Protein AF-A0A016TQ57-F1 (afdb_monomer_lite)

Secondary structure (DSSP, 8-state):
--TTS-----HHHHHHHHHHS-HHHHHHHHHH-HHHHHHHHHHTTTSPPPEE--SEEEEEESSSEEEEEEE---S---S----EEEEEEEE-HHHIIIIIITTS-EE--SEEEEEESSB-HHHHHHHHHHB---BTSEEEEEESSS-B-HHHHHHHHHHH-BSEEEEEES--GGG-STTTS-GGGTTSEEEES-TT--TTPEEPPHHHHHHHHHHHHHHHTTT--STTHHHHHHHHHTT-

Organism: NCBI:txid53326

pLDDT: mean 76.4, std 13.46, range [32.94, 93.25]

Structure (mmCIF, N/CA/C/O backbone):
data_AF-A0A016TQ57-F1
#
_entry.id   AF-A0A016TQ57-F1
#
loop_
_atom_site.group_PDB
_atom_site.id
_atom_site.type_symbol
_atom_site.label_atom_id
_atom_site.label_alt_id
_atom_site.label_comp_id
_atom_site.label_asym_id
_atom_site.label_entity_id
_atom_site.label_seq_id
_atom_site.pdbx_PDB_ins_code
_atom_site.Cartn_x
_atom_site.Cartn_y
_atom_site.Cartn_z
_atom_site.occupancy
_atom_site.B_iso_or_equiv
_atom_site.auth_seq_id
_atom_site.auth_comp_id
_atom_site.auth_asym_id
_atom_site.auth_atom_id
_atom_site.pdbx_PDB_model_num
ATOM 1 N N . MET A 1 1 ? -32.560 -10.942 33.289 1.00 32.94 1 MET A N 1
ATOM 2 C CA . MET A 1 1 ? -31.971 -9.724 33.887 1.00 32.94 1 MET A CA 1
ATOM 3 C C . MET A 1 1 ? -30.906 -9.192 32.937 1.00 32.94 1 MET A C 1
ATOM 5 O O . MET A 1 1 ? -29.846 -9.792 32.828 1.00 32.94 1 MET A O 1
ATOM 9 N N . ASN A 1 2 ? -31.237 -8.133 32.193 1.00 33.16 2 ASN A N 1
ATOM 10 C CA . ASN A 1 2 ? -30.389 -7.493 31.183 1.00 33.16 2 ASN A CA 1
ATOM 11 C C . ASN A 1 2 ? -29.710 -6.261 31.800 1.00 33.16 2 ASN A C 1
ATOM 13 O O . ASN A 1 2 ? -30.306 -5.193 31.854 1.00 33.16 2 ASN A O 1
ATOM 17 N N . TYR A 1 3 ? -28.470 -6.388 32.268 1.00 36.78 3 TYR A N 1
ATOM 18 C CA . TYR A 1 3 ? -27.731 -5.285 32.902 1.00 36.78 3 TYR A CA 1
ATOM 19 C C . TYR A 1 3 ? -26.946 -4.403 31.911 1.00 36.78 3 TYR A C 1
ATOM 21 O O . TYR A 1 3 ? -25.843 -3.974 32.222 1.00 36.78 3 TYR A O 1
ATOM 29 N N . LEU A 1 4 ? -27.474 -4.116 30.712 1.00 42.12 4 LEU A N 1
ATOM 30 C CA . LEU A 1 4 ? -26.802 -3.219 29.748 1.00 42.12 4 LEU A CA 1
ATOM 31 C C . LEU A 1 4 ? -27.749 -2.299 28.944 1.00 42.12 4 LEU A C 1
ATOM 33 O O . LEU A 1 4 ? -27.375 -1.820 27.876 1.00 42.12 4 LEU A O 1
ATOM 37 N N . GLU A 1 5 ? -28.952 -1.992 29.442 1.00 41.00 5 GLU A N 1
ATOM 38 C CA . GLU A 1 5 ? -29.806 -0.941 28.843 1.00 41.00 5 GLU A CA 1
ATOM 39 C C . GLU A 1 5 ? -29.480 0.486 29.335 1.00 41.00 5 GLU A C 1
ATOM 41 O O . GLU A 1 5 ? -30.011 1.460 28.811 1.00 41.00 5 GLU A O 1
ATOM 46 N N . GLY A 1 6 ? -28.553 0.653 30.283 1.00 44.69 6 GLY A N 1
ATOM 47 C CA . GLY A 1 6 ? -28.358 1.918 30.999 1.00 44.69 6 GLY A CA 1
ATOM 48 C C . GLY A 1 6 ? -26.975 2.553 30.867 1.00 44.69 6 GLY A C 1
ATOM 49 O O . GLY A 1 6 ? -26.298 2.715 31.872 1.00 44.69 6 GLY A O 1
ATOM 50 N N . PHE A 1 7 ? -26.559 2.975 29.671 1.00 53.25 7 PHE A N 1
ATOM 51 C CA . PHE A 1 7 ? -25.510 4.008 29.564 1.00 53.25 7 PHE A CA 1
ATOM 52 C C . PHE A 1 7 ? -26.146 5.302 29.034 1.00 53.25 7 PHE A C 1
ATOM 54 O O . PHE A 1 7 ? -26.231 5.482 27.815 1.00 53.25 7 PHE A O 1
ATOM 61 N N . PRO A 1 8 ? -26.648 6.209 29.888 1.00 64.44 8 PRO A N 1
ATOM 62 C CA . PRO A 1 8 ? -27.334 7.418 29.451 1.00 64.44 8 PRO A CA 1
ATOM 63 C C . PRO A 1 8 ? -26.303 8.506 29.137 1.00 64.44 8 PRO A C 1
ATOM 65 O O . PRO A 1 8 ? -26.382 9.611 29.653 1.00 64.44 8 PRO A O 1
ATOM 68 N N . PHE A 1 9 ? -25.284 8.188 28.338 1.00 66.38 9 PHE A N 1
ATOM 69 C CA . PHE A 1 9 ? -24.401 9.217 27.806 1.00 66.38 9 PHE A CA 1
ATOM 70 C C . PHE A 1 9 ? -25.067 9.821 26.566 1.00 66.38 9 PHE A C 1
ATOM 72 O O . PHE A 1 9 ? -25.340 9.067 25.621 1.00 66.38 9 PHE A O 1
ATOM 79 N N . PRO A 1 10 ? -25.345 11.139 26.554 1.00 84.25 10 PRO A N 1
ATOM 80 C CA . PRO A 1 10 ? -25.753 11.851 25.353 1.00 84.25 10 PRO A CA 1
ATOM 81 C C . PRO A 1 10 ? -24.773 11.577 24.216 1.00 84.25 10 PRO A C 1
ATOM 83 O O . PRO A 1 10 ? -23.556 11.525 24.427 1.00 84.25 10 PRO A O 1
ATOM 86 N N . ASN A 1 11 ? -25.303 11.399 23.010 1.00 82.81 11 ASN A N 1
ATOM 87 C CA . ASN A 1 11 ? -24.504 11.112 21.822 1.00 82.81 11 ASN A CA 1
ATOM 88 C C . ASN A 1 11 ? -23.478 12.223 21.554 1.00 82.81 11 ASN A C 1
ATOM 90 O O . ASN A 1 11 ? -22.381 11.951 21.082 1.00 82.81 11 ASN A O 1
ATOM 94 N N . GLU A 1 12 ? -23.810 13.461 21.905 1.00 83.00 12 GLU A N 1
ATOM 95 C CA . GLU A 1 12 ? -22.955 14.637 21.785 1.00 83.00 12 GLU A CA 1
ATOM 96 C C . GLU A 1 12 ? -21.739 14.532 22.711 1.00 83.00 12 GLU A C 1
ATOM 98 O O . GLU A 1 12 ? -20.604 14.707 22.271 1.00 83.00 12 GLU A O 1
ATOM 103 N N . LEU A 1 13 ? -21.957 14.175 23.981 1.00 82.81 13 LEU A N 1
ATOM 104 C CA . LEU A 1 13 ? -20.875 13.981 24.949 1.00 82.81 13 LEU A CA 1
ATOM 105 C C . LEU A 1 13 ? -20.018 12.767 24.593 1.00 82.81 13 LEU A C 1
ATOM 107 O O . LEU A 1 13 ? -18.795 12.830 24.688 1.00 82.81 13 LEU A O 1
ATOM 111 N N . LEU A 1 14 ? -20.645 11.682 24.131 1.00 85.31 14 LEU A N 1
ATOM 112 C CA . LEU A 1 14 ? -19.919 10.515 23.645 1.00 85.31 14 LEU A CA 1
ATOM 113 C C . LEU A 1 14 ? -19.036 10.885 22.447 1.00 85.31 14 LEU A C 1
ATOM 115 O O . LEU A 1 14 ? -17.870 10.508 22.429 1.00 85.31 14 LEU A O 1
ATOM 119 N N . LEU A 1 15 ? -19.545 11.669 21.489 1.00 84.56 15 LEU A N 1
ATOM 120 C CA . LEU A 1 15 ? -18.761 12.148 20.350 1.00 84.56 15 LEU A CA 1
ATOM 121 C C . LEU A 1 15 ? -17.558 12.978 20.805 1.00 84.56 15 LEU A C 1
ATOM 123 O O . LEU A 1 15 ? -16.453 12.743 20.327 1.00 84.56 15 LEU A O 1
ATOM 127 N N . ILE A 1 16 ? -17.754 13.903 21.751 1.00 83.69 16 ILE A N 1
ATOM 128 C CA . ILE A 1 16 ? -16.673 14.722 22.316 1.00 83.69 16 ILE A CA 1
ATOM 129 C C . ILE A 1 16 ? -15.604 13.834 22.958 1.00 83.69 16 ILE A C 1
ATOM 131 O O . ILE A 1 16 ? -14.422 14.021 22.680 1.00 83.69 16 ILE A O 1
ATOM 135 N N . ILE A 1 17 ? -15.997 12.843 23.765 1.00 84.44 17 ILE A N 1
ATOM 136 C CA . ILE A 1 17 ? -15.055 11.891 24.369 1.00 84.44 17 ILE A CA 1
ATOM 137 C C . ILE A 1 17 ? -14.285 11.154 23.272 1.00 84.44 17 ILE A C 1
ATOM 139 O O . ILE A 1 17 ? -13.059 11.146 23.286 1.00 84.44 17 ILE A O 1
ATOM 143 N N . MET A 1 18 ? -14.983 10.596 22.279 1.00 83.00 18 MET A N 1
ATOM 144 C CA . MET A 1 18 ? -14.346 9.845 21.195 1.00 83.00 18 MET A CA 1
ATOM 145 C C . MET A 1 18 ? -13.398 10.702 20.345 1.00 83.00 18 MET A C 1
ATOM 147 O O . MET A 1 18 ? -12.374 10.197 19.898 1.00 83.00 18 MET A O 1
ATOM 151 N N . CYS A 1 19 ? -13.694 11.989 20.146 1.00 80.56 19 CYS A N 1
ATOM 152 C CA . CYS A 1 19 ? -12.812 12.920 19.437 1.00 80.56 19 CYS A CA 1
ATOM 153 C C . CYS A 1 19 ? -11.506 13.226 20.189 1.00 80.56 19 CYS A C 1
ATOM 155 O O . CYS A 1 19 ? -10.546 13.671 19.560 1.00 80.56 19 CYS A O 1
ATOM 157 N N . ASN A 1 20 ? -11.471 13.002 21.505 1.00 82.50 20 ASN A N 1
ATOM 158 C CA . ASN A 1 20 ? -10.297 13.220 22.353 1.00 82.50 20 ASN A CA 1
ATOM 159 C C . ASN A 1 20 ? -9.505 11.935 22.643 1.00 82.50 20 ASN A C 1
ATOM 161 O O . ASN A 1 20 ? -8.452 12.003 23.270 1.00 82.50 20 ASN A O 1
ATOM 165 N N . LEU A 1 21 ? -9.995 10.775 22.203 1.00 77.25 21 LEU A N 1
ATOM 166 C CA . LEU A 1 21 ? -9.314 9.499 22.381 1.00 77.25 21 LEU A CA 1
ATOM 167 C C . LEU A 1 21 ? -8.387 9.189 21.210 1.00 77.25 21 LEU A C 1
ATOM 169 O O . LEU A 1 21 ? -8.666 9.522 20.054 1.00 77.25 21 LEU A O 1
ATOM 173 N N . GLU A 1 22 ? -7.298 8.485 21.509 1.00 69.38 22 GLU A N 1
ATOM 174 C CA . GLU A 1 22 ? -6.471 7.895 20.473 1.00 69.38 22 GLU A CA 1
ATOM 175 C C . GLU A 1 22 ? -7.171 6.689 19.864 1.00 69.38 22 GLU A C 1
ATOM 177 O O . GLU A 1 22 ? -7.991 5.996 20.463 1.00 69.38 22 GLU A O 1
ATOM 182 N N . GLY A 1 23 ? -6.829 6.406 18.623 1.00 68.12 23 GLY A N 1
ATOM 183 C CA . GLY A 1 23 ? -7.508 5.378 17.873 1.00 68.12 23 GLY A CA 1
ATOM 184 C C . GLY A 1 23 ? -7.553 3.957 18.403 1.00 68.12 23 GLY A C 1
ATOM 185 O O . GLY A 1 23 ? -8.596 3.312 18.257 1.00 68.12 23 GLY A O 1
ATOM 186 N N . PRO A 1 24 ? -6.466 3.446 19.000 1.00 69.31 24 PRO A N 1
ATOM 187 C CA . PRO A 1 24 ? -6.510 2.183 19.721 1.00 69.31 24 PRO A CA 1
ATOM 188 C C . PRO A 1 24 ? -7.606 2.161 20.795 1.00 69.31 24 PRO A C 1
ATOM 190 O O . PRO A 1 24 ? -8.306 1.154 20.916 1.00 69.31 24 PRO A O 1
ATOM 193 N N . ASP A 1 25 ? -7.829 3.278 21.488 1.00 76.44 25 ASP A N 1
ATOM 194 C CA . ASP A 1 25 ? -8.840 3.401 22.540 1.00 76.44 25 ASP A CA 1
ATOM 195 C C . ASP A 1 25 ? -10.251 3.501 21.963 1.00 76.44 25 ASP A C 1
ATOM 197 O O . ASP A 1 25 ? -11.162 2.818 22.440 1.00 76.44 25 ASP A O 1
ATOM 201 N N . VAL A 1 26 ? -10.442 4.265 20.878 1.00 75.94 26 VAL A N 1
ATOM 202 C CA . VAL A 1 26 ? -11.739 4.317 20.181 1.00 75.94 26 VAL A CA 1
ATOM 203 C C . VAL A 1 26 ? -12.129 2.924 19.658 1.00 75.94 26 VAL A C 1
ATOM 205 O O . VAL A 1 26 ? -13.288 2.516 19.773 1.00 75.94 26 VAL A O 1
ATOM 208 N N . ARG A 1 27 ? -11.160 2.135 19.166 1.00 72.38 27 ARG A N 1
ATOM 209 C CA . ARG A 1 27 ? -11.372 0.730 18.777 1.00 72.38 27 ARG A CA 1
ATOM 210 C C . ARG A 1 27 ? -11.699 -0.158 19.969 1.00 72.38 27 ARG A C 1
ATOM 212 O O . ARG A 1 27 ? -12.635 -0.951 19.882 1.00 72.38 27 ARG A O 1
ATOM 219 N N . SER A 1 28 ? -10.934 -0.044 21.053 1.00 76.19 28 SER A N 1
ATOM 220 C CA . SER A 1 28 ? -11.173 -0.798 22.285 1.00 76.19 28 SER A CA 1
ATOM 221 C C . SER A 1 28 ? -12.611 -0.582 22.766 1.00 76.19 28 SER A C 1
ATOM 223 O O . SER A 1 28 ? -13.354 -1.547 22.945 1.00 76.19 28 SER A O 1
ATOM 225 N N . LEU A 1 29 ? -13.063 0.676 22.805 1.00 79.69 29 LEU A N 1
ATOM 226 C CA . LEU A 1 29 ? -14.447 1.047 23.106 1.00 79.69 29 LEU A CA 1
ATOM 227 C C . LEU A 1 29 ? -15.450 0.461 22.113 1.00 79.69 29 LEU A C 1
ATOM 229 O O . LEU A 1 29 ? -16.466 -0.091 22.531 1.00 79.69 29 LEU A O 1
ATOM 233 N N . GLY A 1 30 ? -15.177 0.528 20.810 1.00 78.12 30 GLY A N 1
ATOM 234 C CA . GLY A 1 30 ? -16.030 -0.083 19.788 1.00 78.12 30 GLY A CA 1
ATOM 235 C C . GLY A 1 30 ? -16.203 -1.593 19.965 1.00 78.12 30 GLY A C 1
ATOM 236 O O . GLY A 1 30 ? -17.276 -2.125 19.684 1.00 78.12 30 GLY A O 1
ATOM 237 N N . ASN A 1 31 ? -15.187 -2.274 20.491 1.00 76.94 31 ASN A N 1
ATOM 238 C CA . ASN A 1 31 ? -15.232 -3.708 20.757 1.00 76.94 31 ASN A CA 1
ATOM 239 C C . ASN A 1 31 ? -15.983 -4.069 22.047 1.00 76.94 31 ASN A C 1
ATOM 241 O O . ASN A 1 31 ? -16.381 -5.221 22.197 1.00 76.94 31 ASN A O 1
ATOM 245 N N . THR A 1 32 ? -16.225 -3.115 22.955 1.00 82.19 32 THR A N 1
ATOM 246 C CA . THR A 1 32 ? -16.931 -3.399 24.219 1.00 82.19 32 THR A CA 1
ATOM 247 C C . THR A 1 32 ? -18.409 -3.738 24.019 1.00 82.19 32 THR A C 1
ATOM 249 O O . THR A 1 32 ? -18.924 -4.634 24.685 1.00 82.19 32 THR A O 1
ATOM 252 N N . CYS A 1 33 ? -19.123 -3.054 23.113 1.00 82.75 33 CYS A N 1
ATOM 253 C CA . CYS A 1 33 ? -20.525 -3.371 22.834 1.00 82.75 33 CYS A CA 1
ATOM 254 C C . CYS A 1 33 ? -21.019 -2.908 21.452 1.00 82.75 33 CYS A C 1
ATOM 256 O O . CYS A 1 33 ? -20.528 -1.947 20.854 1.00 82.75 33 CYS A O 1
ATOM 258 N N . ARG A 1 34 ? -22.096 -3.552 20.968 1.00 82.56 34 ARG A N 1
ATOM 259 C CA . ARG A 1 34 ? -22.723 -3.258 19.662 1.00 82.56 34 ARG A CA 1
ATOM 260 C C . ARG A 1 34 ? -23.202 -1.809 19.516 1.00 82.56 34 ARG A C 1
ATOM 262 O O . ARG A 1 34 ? -23.243 -1.314 18.392 1.00 82.56 34 ARG A O 1
ATOM 269 N N . ARG A 1 35 ? -23.606 -1.147 20.609 1.00 84.94 35 ARG A N 1
ATOM 270 C CA . ARG A 1 35 ? -24.062 0.254 20.579 1.00 84.94 35 ARG A CA 1
ATOM 271 C C . ARG A 1 35 ? -22.907 1.195 20.259 1.00 84.94 35 ARG A C 1
ATOM 273 O O . ARG A 1 35 ? -23.036 1.988 19.334 1.00 84.94 35 ARG A O 1
ATOM 280 N N . LEU A 1 36 ? -21.793 1.080 20.983 1.00 83.19 36 LEU A N 1
ATOM 281 C CA . LEU A 1 36 ? -20.605 1.904 20.753 1.00 83.19 36 LEU A CA 1
ATOM 282 C C . LEU A 1 36 ? -20.028 1.646 19.362 1.00 83.19 36 LEU A C 1
ATOM 284 O O . LEU A 1 36 ? -19.749 2.594 18.635 1.00 83.19 36 LEU A O 1
ATOM 288 N N . ARG A 1 37 ? -19.990 0.379 18.930 1.00 82.94 37 ARG A N 1
ATOM 289 C CA . ARG A 1 37 ? -19.622 0.018 17.555 1.00 82.94 37 ARG A CA 1
ATOM 290 C C . ARG A 1 37 ? -20.481 0.734 16.507 1.00 82.94 37 ARG A C 1
ATOM 292 O O . ARG A 1 37 ? -19.946 1.349 15.591 1.00 82.94 37 ARG A O 1
ATOM 299 N N . ARG A 1 38 ? -21.812 0.694 16.646 1.00 83.25 38 ARG A N 1
ATOM 300 C CA . ARG A 1 38 ? -22.737 1.393 15.733 1.00 83.25 38 ARG A CA 1
ATOM 301 C C . ARG A 1 38 ? -22.571 2.910 15.780 1.00 83.25 38 ARG A C 1
ATOM 303 O O . ARG A 1 38 ? -22.607 3.551 14.733 1.00 83.25 38 ARG A O 1
ATOM 310 N N . PHE A 1 39 ? -22.376 3.474 16.969 1.00 85.38 39 PHE A N 1
ATOM 311 C CA . PHE A 1 39 ? -22.172 4.907 17.157 1.00 85.38 39 PHE A CA 1
ATOM 312 C C . PHE A 1 39 ? -20.916 5.405 16.432 1.00 85.38 39 PHE A C 1
ATOM 314 O O . PHE A 1 39 ? -20.989 6.382 15.687 1.00 85.38 39 PHE A O 1
ATOM 321 N N . ILE A 1 40 ? -19.801 4.690 16.597 1.00 80.75 40 ILE A N 1
ATOM 322 C CA . ILE A 1 40 ? -18.534 4.941 15.903 1.00 80.75 40 ILE A CA 1
ATOM 323 C C . ILE A 1 40 ? -18.732 4.910 14.393 1.00 80.75 40 ILE A C 1
ATOM 325 O O . ILE A 1 40 ? -18.379 5.867 13.711 1.00 80.75 40 ILE A O 1
ATOM 329 N N . LEU A 1 41 ? -19.317 3.826 13.872 1.00 79.25 41 LEU A N 1
ATOM 330 C CA . LEU A 1 41 ? -19.514 3.652 12.431 1.00 79.25 41 LEU A CA 1
ATOM 331 C C . LEU A 1 41 ? -20.364 4.782 11.842 1.00 79.25 41 LEU A C 1
ATOM 333 O O . LEU A 1 41 ? -20.032 5.318 10.789 1.00 79.25 41 LEU A O 1
ATOM 337 N N . SER A 1 42 ? -21.410 5.193 12.560 1.00 83.81 42 SER A N 1
ATOM 338 C CA . SER A 1 42 ? -22.326 6.256 12.127 1.00 83.81 42 SER A CA 1
ATOM 339 C C . SER A 1 42 ? -21.703 7.656 12.189 1.00 83.81 42 SER A C 1
ATOM 341 O O . SER A 1 42 ? -22.156 8.557 11.491 1.00 83.81 42 SER A O 1
ATOM 343 N N . ASN A 1 43 ? -20.669 7.857 13.013 1.00 81.94 43 ASN A N 1
ATOM 344 C CA . ASN A 1 43 ? -20.000 9.149 13.197 1.00 81.94 43 ASN A CA 1
ATOM 345 C C . ASN A 1 43 ? -18.544 9.149 12.717 1.00 81.94 43 ASN A C 1
ATOM 347 O O . ASN A 1 43 ? -17.804 10.084 13.013 1.00 81.94 43 ASN A O 1
ATOM 351 N N . LYS A 1 44 ? -18.125 8.137 11.950 1.00 77.06 44 LYS A N 1
ATOM 352 C CA . LYS A 1 44 ? -16.729 7.930 11.542 1.00 77.06 44 LYS A CA 1
ATOM 353 C C . LYS A 1 44 ? -16.087 9.159 10.895 1.00 77.06 44 LYS A C 1
ATOM 355 O O . LYS A 1 44 ? -14.912 9.410 11.120 1.00 77.06 44 LYS A O 1
ATOM 360 N N . SER A 1 45 ? -16.840 9.928 10.106 1.00 77.00 45 SER A N 1
ATOM 361 C CA . SER A 1 45 ? -16.351 11.152 9.451 1.00 77.00 45 SER A CA 1
ATOM 362 C C . SER A 1 45 ? -16.030 12.293 10.419 1.00 77.00 45 SER A C 1
ATOM 364 O O . SER A 1 45 ? -15.269 13.187 10.069 1.00 77.00 45 SER A O 1
ATOM 366 N N . LYS A 1 46 ? -16.611 12.271 11.622 1.00 78.94 46 LYS A N 1
ATOM 367 C CA . LYS A 1 46 ? -16.412 13.274 12.677 1.00 78.94 46 LYS A CA 1
ATOM 368 C C . LYS A 1 46 ? -15.316 12.870 13.663 1.00 78.94 46 LYS A C 1
ATOM 370 O O . LYS A 1 46 ? -14.826 13.714 14.404 1.00 78.94 46 LYS A O 1
ATOM 375 N N . LEU A 1 47 ? -14.957 11.588 13.690 1.00 76.31 47 LEU A N 1
ATOM 376 C CA . LEU A 1 47 ? -13.902 11.055 14.541 1.00 76.31 47 LEU A CA 1
ATOM 377 C C . LEU A 1 47 ? -12.551 11.208 13.845 1.00 76.31 47 LEU A C 1
ATOM 379 O O . LEU A 1 47 ? -12.434 10.984 12.638 1.00 76.31 47 LEU A O 1
ATOM 383 N N . ARG A 1 48 ? -11.505 11.538 14.611 1.00 71.31 48 ARG A N 1
ATOM 384 C CA . ARG A 1 48 ? -10.137 11.455 14.093 1.00 71.31 48 ARG A CA 1
ATOM 385 C C . ARG A 1 48 ? -9.871 10.011 13.689 1.00 71.31 48 ARG A C 1
ATOM 387 O O . ARG A 1 48 ? -9.966 9.106 14.518 1.00 71.31 48 ARG A O 1
ATOM 394 N N . ARG A 1 49 ? -9.552 9.793 12.411 1.00 71.19 49 ARG A N 1
ATOM 395 C CA . ARG A 1 49 ? -9.114 8.476 11.958 1.00 71.19 49 ARG A CA 1
ATOM 396 C C . ARG A 1 49 ? -7.786 8.159 12.637 1.00 71.19 49 ARG A C 1
ATOM 398 O O . ARG A 1 49 ? -6.838 8.929 12.510 1.00 71.19 49 ARG A O 1
ATOM 405 N N . PRO A 1 50 ? -7.698 7.034 13.341 1.00 68.75 50 PRO A N 1
ATOM 406 C CA . PRO A 1 50 ? -6.447 6.576 13.907 1.00 68.75 50 PRO A CA 1
ATOM 407 C C . PRO A 1 50 ? -5.421 6.337 12.825 1.00 68.75 50 PRO A C 1
ATOM 409 O O . PRO A 1 50 ? -5.756 5.713 11.820 1.00 68.75 50 PRO A O 1
ATOM 412 N N . GLN A 1 51 ? -4.184 6.758 13.052 1.00 76.94 51 GLN A N 1
ATOM 413 C CA . GLN A 1 51 ? -3.090 6.465 12.139 1.00 76.94 51 GLN A CA 1
ATOM 414 C C . GLN A 1 51 ? -2.119 5.471 12.769 1.00 76.94 51 GLN A C 1
ATOM 416 O O . GLN A 1 51 ? -1.633 5.665 13.882 1.00 76.94 51 GLN A O 1
ATOM 421 N N . LEU A 1 52 ? -1.823 4.395 12.043 1.00 79.25 52 LEU A N 1
ATOM 422 C CA . LEU A 1 52 ? -0.743 3.472 12.376 1.00 79.25 52 LEU A CA 1
ATOM 423 C C . LEU A 1 52 ? 0.530 3.948 11.677 1.00 79.25 52 LEU A C 1
ATOM 425 O O . LEU A 1 52 ? 0.802 3.587 10.530 1.00 79.25 52 LEU A O 1
ATOM 429 N N . LEU A 1 53 ? 1.300 4.770 12.390 1.00 84.00 53 LEU A N 1
ATOM 430 C CA . LEU A 1 53 ? 2.585 5.316 11.946 1.00 84.00 53 LEU A CA 1
ATOM 431 C C . LEU A 1 53 ? 3.694 4.268 12.111 1.00 84.00 53 LEU A C 1
ATOM 433 O O . LEU A 1 53 ? 4.507 4.313 13.035 1.00 84.00 53 LEU A O 1
ATOM 437 N N . TRP A 1 54 ? 3.682 3.243 11.263 1.00 86.44 54 TRP A N 1
ATOM 438 C CA . TRP A 1 54 ? 4.688 2.181 11.298 1.00 86.44 54 TRP A CA 1
ATOM 439 C C . TRP A 1 54 ? 5.845 2.500 10.362 1.00 86.44 54 TRP A C 1
ATOM 441 O O . TRP A 1 54 ? 5.639 2.860 9.217 1.00 86.44 54 TRP A O 1
ATOM 451 N N . LYS A 1 55 ? 7.086 2.269 10.789 1.00 88.06 55 LYS A N 1
ATOM 452 C CA . LYS A 1 55 ? 8.219 2.346 9.856 1.00 88.06 55 LYS A CA 1
ATOM 453 C C . LYS A 1 55 ? 8.020 1.408 8.659 1.00 88.06 55 LYS A C 1
ATOM 455 O O . LYS A 1 55 ? 8.192 1.797 7.513 1.00 88.06 55 LYS A O 1
ATOM 460 N N . GLU A 1 56 ? 7.598 0.177 8.928 1.00 90.56 56 GLU A N 1
ATOM 461 C CA . GLU A 1 56 ? 7.384 -0.824 7.893 1.00 90.56 56 GLU A CA 1
ATOM 462 C C . GLU A 1 56 ? 6.155 -1.680 8.204 1.00 90.56 56 GLU A C 1
ATOM 464 O O . GLU A 1 56 ? 6.036 -2.264 9.287 1.00 90.56 56 GLU A O 1
ATOM 469 N N . ALA A 1 57 ? 5.246 -1.751 7.234 1.00 90.75 57 ALA A N 1
ATOM 470 C CA . ALA A 1 57 ? 4.015 -2.522 7.312 1.00 90.75 57 ALA A CA 1
ATOM 471 C C . ALA A 1 57 ? 3.953 -3.547 6.182 1.00 90.75 57 ALA A C 1
ATOM 473 O O . ALA A 1 57 ? 4.287 -3.239 5.040 1.00 90.75 57 ALA A O 1
ATOM 474 N N . HIS A 1 58 ? 3.546 -4.773 6.498 1.00 91.88 58 HIS A N 1
ATOM 475 C CA . HIS A 1 58 ? 3.379 -5.851 5.525 1.00 91.88 58 HIS A CA 1
ATOM 476 C C . HIS A 1 58 ? 1.917 -6.263 5.484 1.00 91.88 58 HIS A C 1
ATOM 478 O O . HIS A 1 58 ? 1.349 -6.597 6.525 1.00 91.88 58 HIS A O 1
ATOM 484 N N . ILE A 1 59 ? 1.339 -6.289 4.288 1.00 91.50 59 ILE A N 1
ATOM 485 C CA . ILE A 1 59 ? 0.003 -6.814 4.028 1.00 91.50 59 ILE A CA 1
ATOM 486 C C . ILE A 1 59 ? 0.138 -8.010 3.092 1.00 91.50 59 ILE A C 1
ATOM 488 O O . ILE A 1 59 ? 0.586 -7.871 1.955 1.00 91.50 59 ILE A O 1
ATOM 492 N N . LEU A 1 60 ? -0.228 -9.191 3.580 1.00 91.88 60 LEU A N 1
ATOM 493 C CA . LEU A 1 60 ? -0.224 -10.429 2.807 1.00 91.88 60 LEU A CA 1
ATOM 494 C C . LEU A 1 60 ? -1.670 -10.806 2.484 1.00 91.88 60 LEU A C 1
ATOM 496 O O . LEU A 1 60 ? -2.461 -11.068 3.391 1.00 91.88 60 LEU A O 1
ATOM 500 N N . PHE A 1 61 ? -2.003 -10.854 1.200 1.00 89.56 61 PHE A N 1
ATOM 501 C CA . PHE A 1 61 ? -3.313 -11.239 0.691 1.00 89.56 61 PHE A CA 1
ATOM 502 C C . PHE A 1 61 ? -3.281 -12.686 0.196 1.00 89.56 61 PHE A C 1
ATOM 504 O O . PHE A 1 61 ? -2.674 -13.001 -0.829 1.00 89.56 61 PHE A O 1
ATOM 511 N N . GLY A 1 62 ? -3.948 -13.574 0.933 1.00 86.75 62 GLY A N 1
ATOM 512 C CA . GLY A 1 62 ? -4.110 -14.984 0.583 1.00 86.75 62 GLY A CA 1
ATOM 513 C C . GLY A 1 62 ? -5.502 -15.488 0.955 1.00 86.75 62 GLY A C 1
ATOM 514 O O . GLY A 1 62 ? -6.492 -14.799 0.753 1.00 86.75 62 GLY A O 1
ATOM 515 N N . ARG A 1 63 ? -5.597 -16.690 1.544 1.00 85.44 63 ARG A N 1
ATOM 516 C CA . ARG A 1 63 ? -6.869 -17.185 2.124 1.00 85.44 63 ARG A CA 1
ATOM 517 C C . ARG A 1 63 ? -7.359 -16.332 3.302 1.00 85.44 63 ARG A C 1
ATOM 519 O O . ARG A 1 63 ? -8.537 -16.350 3.633 1.00 85.44 63 ARG A O 1
ATOM 526 N N . LYS A 1 64 ? -6.424 -15.651 3.956 1.00 88.75 64 LYS A N 1
ATOM 527 C CA . LYS A 1 64 ? -6.639 -14.638 4.983 1.00 88.75 64 LYS A CA 1
ATOM 528 C C . LYS A 1 64 ? -5.810 -13.416 4.611 1.00 88.75 64 LYS A C 1
ATOM 530 O O . LYS A 1 64 ? -4.799 -13.551 3.915 1.00 88.75 64 LYS A O 1
ATOM 535 N N . ILE A 1 65 ? -6.212 -12.262 5.124 1.00 88.62 65 ILE A N 1
ATOM 536 C CA . ILE A 1 65 ? -5.428 -11.034 5.058 1.00 88.62 65 ILE A CA 1
ATOM 537 C C . ILE A 1 65 ? -4.599 -10.950 6.334 1.00 88.62 65 ILE A C 1
ATOM 539 O O . ILE A 1 65 ? -5.148 -10.957 7.437 1.00 88.62 65 ILE A O 1
ATOM 543 N N . VAL A 1 66 ? -3.279 -10.892 6.187 1.00 90.00 66 VAL A N 1
ATOM 544 C CA . VAL A 1 66 ? -2.349 -10.752 7.311 1.00 90.00 66 VAL A CA 1
ATOM 545 C C . VAL A 1 66 ? -1.740 -9.361 7.266 1.00 90.00 66 VAL A C 1
ATOM 547 O O . VAL A 1 66 ? -1.048 -9.028 6.309 1.00 90.00 66 VAL A O 1
ATOM 550 N N . LEU A 1 67 ? -1.971 -8.565 8.308 1.00 89.38 67 LEU A N 1
ATOM 551 C CA . LEU A 1 67 ? -1.321 -7.273 8.507 1.00 89.38 67 LEU A CA 1
ATOM 552 C C . LEU A 1 67 ? -0.281 -7.423 9.609 1.00 89.38 67 LEU A C 1
ATOM 554 O O . LEU A 1 67 ? -0.603 -7.843 10.718 1.00 89.38 67 LEU A O 1
ATOM 558 N N . SER A 1 68 ? 0.966 -7.072 9.322 1.00 89.31 68 SER A N 1
ATOM 559 C CA . SER A 1 68 ? 2.035 -7.176 10.305 1.00 89.31 68 SER A CA 1
ATOM 560 C C . SER A 1 68 ? 2.964 -5.971 10.304 1.00 89.31 68 SER A C 1
ATOM 562 O O . SER A 1 68 ? 3.201 -5.335 9.276 1.00 89.31 68 SER A O 1
ATOM 564 N N . ARG A 1 69 ? 3.481 -5.650 11.491 1.00 88.56 69 ARG A N 1
ATOM 565 C CA . ARG A 1 69 ? 4.515 -4.638 11.696 1.00 88.56 69 ARG A CA 1
ATOM 566 C C . ARG A 1 69 ? 5.873 -5.322 11.696 1.00 88.56 69 ARG A C 1
ATOM 568 O O . ARG A 1 69 ? 6.159 -6.131 12.586 1.00 88.56 69 ARG A O 1
ATOM 575 N N . ALA A 1 70 ? 6.723 -4.953 10.745 1.00 81.44 70 ALA A N 1
ATOM 576 C CA . ALA A 1 70 ? 8.110 -5.384 10.754 1.00 81.44 70 ALA A CA 1
ATOM 577 C C . ALA A 1 70 ? 8.918 -4.506 11.719 1.00 81.44 70 ALA A C 1
ATOM 579 O O . ALA A 1 70 ? 8.850 -3.276 11.678 1.00 81.44 70 ALA A O 1
ATOM 580 N N . VAL A 1 71 ? 9.690 -5.140 12.601 1.00 72.38 71 VAL A N 1
ATOM 581 C CA . VAL A 1 71 ? 10.728 -4.451 13.370 1.00 72.38 71 VAL A CA 1
ATOM 582 C C . VAL A 1 71 ? 11.998 -4.496 12.547 1.00 72.38 71 VAL A C 1
ATOM 584 O O . VAL A 1 71 ? 12.541 -5.575 12.295 1.00 72.38 71 VAL A O 1
ATOM 587 N N . VAL A 1 72 ? 12.479 -3.324 12.140 1.00 59.19 72 VAL A N 1
ATOM 588 C CA . VAL A 1 72 ? 13.842 -3.197 11.631 1.00 59.19 72 VAL A CA 1
ATOM 589 C C . VAL A 1 72 ? 14.763 -3.402 12.837 1.00 59.19 72 VAL A C 1
ATOM 591 O O . VAL A 1 72 ? 14.660 -2.622 13.783 1.00 59.19 72 VAL A O 1
ATOM 594 N N . PRO A 1 73 ? 15.598 -4.454 12.879 1.00 54.81 73 PRO A N 1
ATOM 595 C CA . PRO A 1 73 ? 16.558 -4.592 13.963 1.00 54.81 73 PRO A CA 1
ATOM 596 C C . PRO A 1 73 ? 17.504 -3.387 13.941 1.00 54.81 73 PRO A C 1
ATOM 598 O O . PRO A 1 73 ? 17.988 -3.013 12.870 1.00 54.81 73 PRO A O 1
ATOM 601 N N . ASP A 1 74 ? 17.765 -2.797 15.111 1.00 50.25 74 ASP A N 1
ATOM 602 C CA . ASP A 1 74 ? 18.803 -1.777 15.252 1.00 50.25 74 ASP A CA 1
ATOM 603 C C . ASP A 1 74 ? 20.112 -2.305 14.661 1.00 50.25 74 ASP A C 1
ATOM 605 O O . ASP A 1 74 ? 20.486 -3.471 14.831 1.00 50.25 74 ASP A O 1
ATOM 609 N N . SER A 1 75 ? 20.778 -1.447 13.897 1.00 47.03 75 SER A N 1
ATOM 610 C CA . SER A 1 75 ? 21.846 -1.752 12.944 1.00 47.03 75 SER A CA 1
ATOM 611 C C . SER A 1 75 ? 23.186 -2.178 13.571 1.00 47.03 75 SER A C 1
ATOM 613 O O . SER A 1 75 ? 24.244 -1.935 12.996 1.00 47.03 75 SER A O 1
ATOM 615 N N . SER A 1 76 ? 23.184 -2.868 14.713 1.00 44.94 76 SER A N 1
ATOM 616 C CA . SER A 1 76 ? 24.398 -3.301 15.422 1.00 44.94 76 SER A CA 1
ATOM 617 C C . SER A 1 76 ? 24.838 -4.748 15.147 1.00 44.94 76 SER A C 1
ATOM 619 O O . SER A 1 76 ? 25.782 -5.230 15.769 1.00 44.94 76 SER A O 1
ATOM 621 N N . GLY A 1 77 ? 24.232 -5.467 14.193 1.00 42.88 77 GLY A N 1
ATOM 622 C CA . GLY A 1 77 ? 24.570 -6.877 13.959 1.00 42.88 77 GLY A CA 1
ATOM 623 C C . GLY A 1 77 ? 24.577 -7.307 12.498 1.00 42.88 77 GLY A C 1
ATOM 624 O O . GLY A 1 77 ? 23.530 -7.612 11.933 1.00 42.88 77 GLY A O 1
ATOM 625 N N . LYS A 1 78 ? 25.776 -7.444 11.915 1.00 45.78 78 LYS A N 1
ATOM 626 C CA . LYS A 1 78 ? 26.032 -8.180 10.665 1.00 45.78 78 LYS A CA 1
ATOM 627 C C . LYS A 1 78 ? 25.591 -9.641 10.816 1.00 45.78 78 LYS A C 1
ATOM 629 O O . LYS A 1 78 ? 26.380 -10.485 11.223 1.00 45.78 78 LYS A O 1
ATOM 634 N N . ARG A 1 79 ? 24.334 -9.945 10.502 1.00 45.38 79 ARG A N 1
ATOM 635 C CA . ARG A 1 79 ? 23.851 -11.269 10.072 1.00 45.38 79 ARG A CA 1
ATOM 636 C C . ARG A 1 79 ? 22.409 -11.112 9.610 1.00 45.38 79 ARG A C 1
ATOM 638 O O . ARG A 1 79 ? 21.585 -10.619 10.375 1.00 45.38 79 ARG A O 1
ATOM 645 N N . ARG A 1 80 ? 22.131 -11.542 8.369 1.00 51.69 80 ARG A N 1
ATOM 646 C CA . ARG A 1 80 ? 20.783 -11.693 7.795 1.00 51.69 80 ARG A CA 1
ATOM 647 C C . ARG A 1 80 ? 19.864 -12.283 8.870 1.00 51.69 80 ARG A C 1
ATOM 649 O O . ARG A 1 80 ? 20.003 -13.447 9.236 1.00 51.69 80 ARG A O 1
ATOM 656 N N . ARG A 1 81 ? 18.978 -11.464 9.425 1.00 46.00 81 ARG A N 1
ATOM 657 C CA . ARG A 1 81 ? 17.954 -11.895 10.373 1.00 46.00 81 ARG A CA 1
ATOM 658 C C . ARG A 1 81 ? 16.629 -11.460 9.789 1.00 46.00 81 ARG A C 1
ATOM 660 O O . ARG A 1 81 ? 16.434 -10.274 9.542 1.00 46.00 81 ARG A O 1
ATOM 667 N N . ASN A 1 82 ? 15.765 -12.444 9.552 1.00 49.62 82 ASN A N 1
ATOM 668 C CA . ASN A 1 82 ? 14.354 -12.243 9.251 1.00 49.62 82 ASN A CA 1
ATOM 669 C C . ASN A 1 82 ? 13.820 -11.115 10.136 1.00 49.62 82 ASN A C 1
ATOM 671 O O . ASN A 1 82 ? 14.055 -11.132 11.350 1.00 49.62 82 ASN A O 1
ATOM 675 N N . SER A 1 83 ? 13.152 -10.132 9.530 1.00 55.12 83 SER A N 1
ATOM 676 C CA . SER A 1 83 ? 12.478 -9.067 10.268 1.00 55.12 83 SER A CA 1
ATOM 677 C C . SER A 1 83 ? 11.628 -9.710 11.360 1.00 55.12 83 SER A C 1
ATOM 679 O O . SER A 1 83 ? 10.741 -10.513 11.059 1.00 55.12 83 SER A O 1
ATOM 681 N N . LYS A 1 84 ? 11.922 -9.416 12.630 1.00 60.91 84 LYS A N 1
ATOM 682 C CA . LYS A 1 84 ? 11.075 -9.894 13.723 1.00 60.91 84 LYS A CA 1
ATOM 683 C C . LYS A 1 84 ? 9.726 -9.190 13.588 1.00 60.91 84 LYS A C 1
ATOM 685 O O . LYS A 1 84 ? 9.674 -7.966 13.475 1.00 60.91 84 LYS A O 1
ATOM 690 N N . VAL A 1 85 ? 8.648 -9.964 13.569 1.00 66.06 85 VAL A N 1
ATOM 691 C CA . VAL A 1 85 ? 7.285 -9.432 13.534 1.00 66.06 85 VAL A CA 1
ATOM 692 C C . VAL A 1 85 ? 6.935 -8.952 14.943 1.00 66.06 85 VAL A C 1
ATOM 694 O O . VAL A 1 85 ? 6.909 -9.756 15.870 1.00 66.06 85 VAL A O 1
ATOM 697 N N . ALA A 1 86 ? 6.718 -7.645 15.123 1.00 67.31 86 ALA A N 1
ATOM 698 C CA . ALA A 1 86 ? 6.337 -7.074 16.427 1.00 67.31 86 ALA A CA 1
ATOM 699 C C . ALA A 1 86 ? 4.851 -7.258 16.727 1.00 67.31 86 ALA A C 1
ATOM 701 O O . ALA A 1 86 ? 4.436 -7.354 17.878 1.00 67.31 86 ALA A O 1
ATOM 702 N N . THR A 1 87 ? 4.029 -7.214 15.688 1.00 75.31 87 THR A N 1
ATOM 703 C CA . THR A 1 87 ? 2.575 -7.266 15.801 1.00 75.31 87 THR A CA 1
ATOM 704 C C . THR A 1 87 ? 2.044 -7.893 14.528 1.00 75.31 87 THR A C 1
ATOM 706 O O . THR A 1 87 ? 2.482 -7.514 13.442 1.00 75.31 87 THR A O 1
ATOM 709 N N . GLN A 1 88 ? 1.128 -8.848 14.662 1.00 85.62 88 GLN A N 1
ATOM 710 C CA . GLN A 1 88 ? 0.477 -9.523 13.546 1.00 85.62 88 GLN A CA 1
ATOM 711 C C . GLN A 1 88 ? -1.018 -9.606 13.822 1.00 85.62 88 GLN A C 1
ATOM 713 O O . GLN A 1 88 ? -1.438 -10.016 14.904 1.00 85.62 88 GLN A O 1
ATOM 718 N N . TRP A 1 89 ? -1.807 -9.226 12.829 1.00 84.56 89 TRP A N 1
ATOM 719 C CA . TRP A 1 89 ? -3.251 -9.369 12.821 1.00 84.56 89 TRP A CA 1
ATOM 720 C C . TRP A 1 89 ? -3.661 -10.206 11.618 1.00 84.56 89 TRP A C 1
ATOM 722 O O . TRP A 1 89 ? -3.121 -10.042 10.524 1.00 84.56 89 TRP A O 1
ATOM 732 N N . GLU A 1 90 ? -4.621 -11.097 11.832 1.00 88.06 90 GLU A N 1
ATOM 733 C CA . GLU A 1 90 ? -5.205 -11.922 10.783 1.00 88.06 90 GLU A CA 1
ATOM 734 C C . GLU A 1 90 ? -6.686 -11.613 10.645 1.00 88.06 90 GLU A C 1
ATOM 736 O O . GLU A 1 90 ? -7.412 -11.531 11.637 1.00 88.06 90 GLU A O 1
ATOM 741 N N . PHE A 1 91 ? -7.134 -11.500 9.403 1.00 84.19 91 PHE A N 1
ATOM 742 C CA . PHE A 1 91 ? -8.509 -11.189 9.065 1.00 84.19 91 PHE A CA 1
ATOM 743 C C . PHE A 1 91 ? -9.007 -12.137 7.977 1.00 84.19 91 PHE A C 1
ATOM 745 O O . PHE A 1 91 ? -8.253 -12.562 7.099 1.00 84.19 91 PHE A O 1
ATOM 752 N N . THR A 1 92 ? -10.300 -12.449 8.005 1.00 86.50 92 THR A N 1
ATOM 753 C CA . THR A 1 92 ? -11.000 -12.830 6.773 1.00 86.50 92 THR A CA 1
ATOM 754 C C . THR A 1 92 ? -11.206 -11.577 5.922 1.00 86.50 92 THR A C 1
ATOM 756 O O . THR A 1 92 ? -11.156 -10.467 6.449 1.00 86.50 92 THR A O 1
ATOM 759 N N . ASP A 1 93 ? -11.482 -11.726 4.628 1.00 79.31 93 ASP A N 1
ATOM 760 C CA . ASP A 1 93 ? -11.771 -10.583 3.748 1.00 79.31 93 ASP A CA 1
ATOM 761 C C . ASP A 1 93 ? -12.883 -9.681 4.302 1.00 79.31 93 ASP A C 1
ATOM 763 O O . ASP A 1 93 ? -12.749 -8.457 4.331 1.00 79.31 93 ASP A O 1
ATOM 767 N N . GLN A 1 94 ? -13.969 -10.296 4.781 1.00 80.75 94 GLN A N 1
ATOM 768 C CA . GLN A 1 94 ? -15.110 -9.577 5.337 1.00 80.75 94 GLN A CA 1
ATOM 769 C C . GLN A 1 94 ? -14.732 -8.833 6.620 1.00 80.75 94 GLN A C 1
ATOM 771 O O . GLN A 1 94 ? -15.027 -7.650 6.739 1.00 80.75 94 GLN A O 1
ATOM 776 N N . LEU A 1 95 ? -14.007 -9.479 7.541 1.00 77.00 95 LEU A N 1
ATOM 777 C CA . LEU A 1 95 ? -13.552 -8.827 8.772 1.00 77.00 95 LEU A CA 1
ATOM 778 C C . LEU A 1 95 ? -12.504 -7.746 8.496 1.00 77.00 95 LEU A C 1
ATOM 780 O O . LEU A 1 95 ? -12.455 -6.752 9.207 1.00 77.00 95 LEU A O 1
ATOM 784 N N . PHE A 1 96 ? -11.674 -7.884 7.463 1.00 81.19 96 PHE A N 1
ATOM 785 C CA . PHE A 1 96 ? -10.742 -6.821 7.100 1.00 81.19 96 PHE A CA 1
ATOM 786 C C . PHE A 1 96 ? -11.511 -5.565 6.688 1.00 81.19 96 PHE A C 1
ATOM 788 O O . PHE A 1 96 ? -11.254 -4.482 7.207 1.00 81.19 96 PHE A O 1
ATOM 795 N N . LEU A 1 97 ? -12.515 -5.714 5.824 1.00 76.94 97 LEU A N 1
ATOM 796 C CA . LEU A 1 97 ? -13.353 -4.601 5.387 1.00 76.94 97 LEU A CA 1
ATOM 797 C C . LEU A 1 97 ? -14.218 -4.034 6.524 1.00 76.94 97 LEU A C 1
ATOM 799 O O . LEU A 1 97 ? -14.258 -2.824 6.729 1.00 76.94 97 LEU A O 1
ATOM 803 N N . GLU A 1 98 ? -14.894 -4.887 7.288 1.00 73.25 98 GLU A N 1
ATOM 804 C CA . GLU A 1 98 ? -15.856 -4.477 8.317 1.00 73.25 98 GLU A CA 1
ATOM 805 C C . GLU A 1 98 ? -15.211 -4.032 9.636 1.00 73.25 98 GLU A C 1
ATOM 807 O O . GLU A 1 98 ? -15.747 -3.140 10.302 1.00 73.25 98 GLU A O 1
ATOM 812 N N . ASP A 1 99 ? -14.062 -4.603 10.005 1.00 66.88 99 ASP A N 1
ATOM 813 C CA . ASP A 1 99 ? -13.438 -4.364 11.309 1.00 66.88 99 ASP A CA 1
ATOM 814 C C . ASP A 1 99 ? -12.179 -3.508 11.210 1.00 66.88 99 ASP A C 1
ATOM 816 O O . ASP A 1 99 ? -11.966 -2.653 12.064 1.00 66.88 99 ASP A O 1
ATOM 820 N N . PHE A 1 100 ? -11.333 -3.702 10.197 1.00 69.69 100 PHE A N 1
ATOM 821 C CA . PHE A 1 100 ? -10.114 -2.903 10.050 1.00 69.69 100 PHE A CA 1
ATOM 822 C C . PHE A 1 100 ? -10.404 -1.620 9.266 1.00 69.69 100 PHE A C 1
ATOM 824 O O . PHE A 1 100 ? -10.338 -0.518 9.804 1.00 69.69 100 PHE A O 1
ATOM 831 N N . VAL A 1 101 ? -10.843 -1.763 8.017 1.00 69.94 101 VAL A N 1
ATOM 832 C CA . VAL A 1 101 ? -11.102 -0.640 7.110 1.00 69.94 101 VAL A CA 1
ATOM 833 C C . VAL A 1 101 ? -12.254 0.235 7.621 1.00 69.94 101 VAL A C 1
ATOM 835 O O . VAL A 1 101 ? -12.167 1.468 7.612 1.00 69.94 101 VAL A O 1
ATOM 838 N N . ASN A 1 102 ? -13.344 -0.382 8.090 1.00 65.12 102 ASN A N 1
ATOM 839 C CA . ASN A 1 102 ? -14.542 0.341 8.503 1.00 65.12 102 ASN A CA 1
ATOM 840 C C . ASN A 1 102 ? -14.469 0.919 9.912 1.00 65.12 102 ASN A C 1
ATOM 842 O O . ASN A 1 102 ? -14.944 2.042 10.082 1.00 65.12 102 ASN A O 1
ATOM 846 N N . LEU A 1 103 ? -13.865 0.235 10.886 1.00 59.84 103 LEU A N 1
ATOM 847 C CA . LEU A 1 103 ? -13.812 0.776 12.242 1.00 59.84 103 LEU A CA 1
ATOM 848 C C . LEU A 1 103 ? -12.613 1.692 12.433 1.00 59.84 103 LEU A C 1
ATOM 850 O O . LEU A 1 103 ? -12.842 2.846 12.769 1.00 59.84 103 LEU A O 1
ATOM 854 N N . PHE A 1 104 ? -11.371 1.263 12.203 1.00 60.12 104 PHE A N 1
ATOM 855 C CA . PHE A 1 104 ? -10.217 2.059 12.626 1.00 60.12 104 PHE A CA 1
ATOM 856 C C . PHE A 1 104 ? -8.923 1.659 11.938 1.00 60.12 104 PHE A C 1
ATOM 858 O O . PHE A 1 104 ? -8.600 0.484 11.912 1.00 60.12 104 PHE A O 1
ATOM 865 N N . PHE A 1 105 ? -8.145 2.680 11.579 1.00 66.38 105 PHE A N 1
ATOM 866 C CA . PHE A 1 105 ? -6.756 2.672 11.119 1.00 66.38 105 PHE A CA 1
ATOM 867 C C . PHE A 1 105 ? -6.588 2.992 9.639 1.00 66.38 105 PHE A C 1
ATOM 869 O O . PHE A 1 105 ? -6.803 2.177 8.748 1.00 66.38 105 PHE A O 1
ATOM 876 N N . GLU A 1 106 ? -6.138 4.217 9.412 1.00 78.69 106 GLU A N 1
ATOM 877 C CA . GLU A 1 106 ? -5.303 4.520 8.270 1.00 78.69 106 GLU A CA 1
ATOM 878 C C . GLU A 1 106 ? -3.885 4.027 8.590 1.00 78.69 106 GLU A C 1
ATOM 880 O O . GLU A 1 106 ? -3.265 4.407 9.584 1.00 78.69 106 GLU A O 1
ATOM 885 N N . LEU A 1 107 ? -3.375 3.119 7.776 1.00 85.62 107 LEU A N 1
ATOM 886 C CA . LEU A 1 107 ? -2.003 2.660 7.807 1.00 85.62 107 LEU A CA 1
ATOM 887 C C . LEU A 1 107 ? -1.152 3.703 7.085 1.00 85.62 107 LEU A C 1
ATOM 889 O O . LEU A 1 107 ? -1.299 3.887 5.882 1.00 85.62 107 LEU A O 1
ATOM 893 N N . ALA A 1 108 ? -0.242 4.363 7.793 1.00 87.44 108 ALA A N 1
ATOM 894 C CA . ALA A 1 108 ? 0.595 5.415 7.219 1.00 87.44 108 ALA A CA 1
ATOM 895 C C . ALA A 1 108 ? 2.084 5.063 7.370 1.00 87.44 108 ALA A C 1
ATOM 897 O O . ALA A 1 108 ? 2.785 5.701 8.160 1.00 87.44 108 ALA A O 1
ATOM 898 N N . PRO A 1 109 ? 2.588 4.043 6.645 1.00 89.75 109 PRO A N 1
ATOM 899 C CA . PRO A 1 109 ? 3.927 3.537 6.865 1.00 89.75 109 PRO A CA 1
ATOM 900 C C . PRO A 1 109 ? 4.977 4.215 5.981 1.00 89.75 109 PRO A C 1
ATOM 902 O O . PRO A 1 109 ? 4.645 4.644 4.882 1.00 89.75 109 PRO A O 1
ATOM 905 N N . GLU A 1 110 ? 6.247 4.262 6.404 1.00 90.06 110 GLU A N 1
ATOM 906 C CA . GLU A 1 110 ? 7.366 4.694 5.529 1.00 90.06 110 GLU A CA 1
ATOM 907 C C . GLU A 1 110 ? 7.651 3.677 4.413 1.00 90.06 110 GLU A C 1
ATOM 909 O O . GLU A 1 110 ? 8.079 4.028 3.311 1.00 90.06 110 GLU A O 1
ATOM 914 N N . ILE A 1 111 ? 7.410 2.399 4.704 1.00 90.69 111 ILE A N 1
ATOM 915 C CA . ILE A 1 111 ? 7.544 1.294 3.761 1.00 90.69 111 ILE A CA 1
ATOM 916 C C . ILE A 1 111 ? 6.283 0.438 3.842 1.00 90.69 111 ILE A C 1
ATOM 918 O O . ILE A 1 111 ? 6.017 -0.196 4.867 1.00 90.69 111 ILE A O 1
ATOM 922 N N . LEU A 1 112 ? 5.529 0.377 2.746 1.00 93.25 112 LEU A N 1
ATOM 923 C CA . LEU A 1 112 ? 4.436 -0.573 2.582 1.00 93.25 112 LEU A CA 1
ATOM 924 C C . LEU A 1 112 ? 4.903 -1.751 1.733 1.00 93.25 112 LEU A C 1
ATOM 926 O O . LEU A 1 112 ? 5.266 -1.585 0.570 1.00 93.25 112 LEU A O 1
ATOM 930 N N . PHE A 1 113 ? 4.858 -2.948 2.305 1.00 91.62 113 PHE A N 1
ATOM 931 C CA . PHE A 1 113 ? 5.019 -4.190 1.571 1.00 91.62 113 PHE A CA 1
ATOM 932 C C . PHE A 1 113 ? 3.676 -4.871 1.354 1.00 91.62 113 PHE A C 1
ATOM 934 O O . PHE A 1 113 ? 2.936 -5.115 2.304 1.00 91.62 113 PHE A O 1
ATOM 941 N N . LEU A 1 114 ? 3.405 -5.229 0.110 1.00 92.06 114 LEU A N 1
ATOM 942 C CA . LEU A 1 114 ? 2.230 -5.956 -0.321 1.00 92.06 114 LEU A CA 1
ATOM 943 C C . LEU A 1 114 ? 2.685 -7.278 -0.914 1.00 92.06 114 LEU A C 1
ATOM 945 O O . LEU A 1 114 ? 3.499 -7.286 -1.833 1.00 92.06 114 LEU A O 1
ATOM 949 N N . LYS A 1 115 ? 2.139 -8.386 -0.422 1.00 91.50 115 LYS A N 1
ATOM 950 C CA . LYS A 1 115 ? 2.240 -9.675 -1.100 1.00 91.50 115 LYS A CA 1
ATOM 951 C C . LYS A 1 115 ? 0.852 -10.123 -1.506 1.00 91.50 115 LYS A C 1
ATOM 953 O O . LYS A 1 115 ? -0.034 -10.197 -0.657 1.00 91.50 115 LYS A O 1
ATOM 958 N N . CYS A 1 116 ? 0.659 -10.444 -2.772 1.00 89.81 116 CYS A N 1
ATOM 959 C CA . CYS A 1 116 ? -0.596 -10.988 -3.268 1.00 89.81 116 CYS A CA 1
ATOM 960 C C . CYS A 1 116 ? -0.336 -12.047 -4.336 1.00 89.81 116 CYS A C 1
ATOM 962 O O . CYS A 1 116 ? 0.767 -12.192 -4.859 1.00 89.81 116 CYS A O 1
ATOM 964 N N . LYS A 1 117 ? -1.370 -12.820 -4.660 1.00 87.69 117 LYS A N 1
ATOM 965 C CA . LYS A 1 117 ? -1.310 -13.748 -5.788 1.00 87.69 117 LYS A CA 1
ATOM 966 C C . LYS A 1 117 ? -1.372 -12.991 -7.116 1.00 87.69 117 LYS A C 1
ATOM 968 O O . LYS A 1 117 ? -0.478 -13.148 -7.935 1.00 87.69 117 LYS A O 1
ATOM 973 N N . ASP A 1 118 ? -2.405 -12.167 -7.266 1.00 84.94 118 ASP A N 1
ATOM 974 C CA . ASP A 1 118 ? -2.690 -11.306 -8.414 1.00 84.94 118 ASP A CA 1
ATOM 975 C C . ASP A 1 118 ? -2.983 -9.891 -7.877 1.00 84.94 118 ASP A C 1
ATOM 977 O O . ASP A 1 118 ? -3.476 -9.758 -6.752 1.00 84.94 118 ASP A O 1
ATOM 981 N N . LEU A 1 119 ? -2.659 -8.837 -8.632 1.00 86.06 119 LEU A N 1
ATOM 982 C CA . LEU A 1 119 ? -3.044 -7.460 -8.295 1.00 86.06 119 LEU A CA 1
ATOM 983 C C . LEU A 1 119 ? -4.263 -7.068 -9.135 1.00 86.06 119 LEU A C 1
ATOM 985 O O . LEU A 1 119 ? -4.127 -6.837 -10.333 1.00 86.06 119 LEU A O 1
ATOM 989 N N . ASP A 1 120 ? -5.431 -6.991 -8.500 1.00 84.31 120 ASP A N 1
ATOM 990 C CA . ASP A 1 120 ? -6.704 -6.662 -9.143 1.00 84.31 120 ASP A CA 1
ATOM 991 C C . ASP A 1 120 ? -7.296 -5.329 -8.639 1.00 84.31 120 ASP A C 1
ATOM 993 O O . ASP A 1 120 ? -6.769 -4.651 -7.741 1.00 84.31 120 ASP A O 1
ATOM 997 N N . SER A 1 121 ? -8.403 -4.916 -9.258 1.00 83.00 121 SER A N 1
ATOM 998 C CA . SER A 1 121 ? -9.132 -3.698 -8.890 1.00 83.00 121 SER A CA 1
ATOM 999 C C . SER A 1 121 ? -9.632 -3.731 -7.444 1.00 83.00 121 SER A C 1
ATOM 1001 O O . SER A 1 121 ? -9.531 -2.724 -6.743 1.00 83.00 121 SER A O 1
ATOM 1003 N N . ARG A 1 122 ? -10.088 -4.894 -6.963 1.00 82.75 122 ARG A N 1
ATOM 1004 C CA . ARG A 1 122 ? -10.595 -5.080 -5.598 1.00 82.75 122 ARG A CA 1
ATOM 1005 C C . ARG A 1 122 ? -9.509 -4.818 -4.555 1.00 82.75 122 ARG A C 1
ATOM 1007 O O . ARG A 1 122 ? -9.742 -4.078 -3.603 1.00 82.75 122 ARG A O 1
ATOM 1014 N N . LEU A 1 123 ? -8.314 -5.381 -4.728 1.00 85.06 123 LEU A N 1
ATOM 1015 C CA . LEU A 1 123 ? -7.163 -5.108 -3.863 1.00 85.06 123 LEU A CA 1
ATOM 1016 C C . LEU A 1 123 ? -6.794 -3.629 -3.866 1.00 85.06 123 LEU A C 1
ATOM 1018 O O . LEU A 1 123 ? -6.537 -3.044 -2.813 1.00 85.06 123 LEU A O 1
ATOM 1022 N N . SER A 1 124 ? -6.806 -3.026 -5.052 1.00 84.12 124 SER A N 1
ATOM 1023 C CA . SER A 1 124 ? -6.502 -1.608 -5.218 1.00 84.12 124 SER A CA 1
ATOM 1024 C C . SER A 1 124 ? -7.493 -0.726 -4.454 1.00 84.12 124 SER A C 1
ATOM 1026 O O . SER A 1 124 ? -7.080 0.216 -3.782 1.00 84.12 124 SER A O 1
ATOM 1028 N N . GLU A 1 125 ? -8.788 -1.045 -4.494 1.00 83.19 125 GLU A N 1
ATOM 1029 C CA . GLU A 1 125 ? -9.824 -0.350 -3.721 1.00 83.19 125 GLU A CA 1
ATOM 1030 C C . GLU A 1 125 ? -9.633 -0.514 -2.216 1.00 83.19 125 GLU A C 1
ATOM 1032 O O . GLU A 1 125 ? -9.667 0.472 -1.484 1.00 83.19 125 GLU A O 1
ATOM 1037 N N . VAL A 1 126 ? -9.371 -1.735 -1.749 1.00 84.12 126 VAL A N 1
ATOM 1038 C CA . VAL A 1 126 ? -9.135 -2.014 -0.327 1.00 84.12 126 VAL A CA 1
ATOM 1039 C C . VAL A 1 126 ? -7.985 -1.163 0.214 1.00 84.12 126 VAL A C 1
ATOM 1041 O O . VAL A 1 126 ? -8.130 -0.513 1.250 1.00 84.12 126 VAL A O 1
ATOM 1044 N N . LEU A 1 127 ? -6.861 -1.129 -0.506 1.00 87.25 127 LEU A N 1
ATOM 1045 C CA . LEU A 1 127 ? -5.673 -0.376 -0.108 1.00 87.25 127 LEU A CA 1
ATOM 1046 C C . LEU A 1 127 ? -5.943 1.129 -0.049 1.00 87.25 127 LEU A C 1
ATOM 1048 O O . LEU A 1 127 ? -5.524 1.778 0.902 1.00 87.25 127 LEU A O 1
ATOM 1052 N N . ARG A 1 128 ? -6.696 1.678 -1.006 1.00 84.44 128 ARG A N 1
ATOM 1053 C CA . ARG A 1 128 ? -7.069 3.105 -1.034 1.00 84.44 128 ARG A CA 1
ATOM 1054 C C . ARG A 1 128 ? -7.878 3.557 0.174 1.00 84.44 128 ARG A C 1
ATOM 1056 O O . ARG A 1 128 ? -7.873 4.735 0.514 1.00 84.44 128 ARG A O 1
ATOM 1063 N N . ILE A 1 129 ? -8.628 2.649 0.795 1.00 80.19 129 ILE A N 1
ATOM 1064 C CA . ILE A 1 129 ? -9.474 3.012 1.935 1.00 80.19 129 ILE A CA 1
ATOM 1065 C C . ILE A 1 129 ? -8.662 3.016 3.235 1.00 80.19 129 ILE A C 1
ATOM 1067 O O . ILE A 1 129 ? -8.955 3.816 4.128 1.00 80.19 129 ILE A O 1
ATOM 1071 N N . CYS A 1 130 ? -7.677 2.122 3.359 1.00 81.69 130 CYS A N 1
ATOM 1072 C CA . CYS A 1 130 ? -6.984 1.876 4.622 1.00 81.69 130 CYS A CA 1
ATOM 1073 C C . CYS A 1 130 ? -5.514 2.272 4.654 1.00 81.69 130 CYS A C 1
ATOM 1075 O O . CYS A 1 130 ? -4.933 2.224 5.729 1.00 81.69 130 CYS A O 1
ATOM 1077 N N . VAL A 1 131 ? -4.906 2.661 3.539 1.00 87.31 131 VAL A N 1
ATOM 1078 C CA . VAL A 1 131 ? -3.526 3.150 3.496 1.00 87.31 131 VAL A CA 1
ATOM 1079 C C . VAL A 1 131 ? -3.554 4.653 3.244 1.00 87.31 131 VAL A C 1
ATOM 1081 O O . VAL A 1 131 ? -4.240 5.121 2.341 1.00 87.31 131 VAL A O 1
ATOM 1084 N N . GLY A 1 132 ? -2.826 5.403 4.068 1.00 83.25 132 GLY A N 1
ATOM 1085 C CA . GLY A 1 132 ? -2.635 6.838 3.894 1.00 83.25 132 GLY A CA 1
ATOM 1086 C C . GLY A 1 132 ? -1.684 7.158 2.741 1.00 83.25 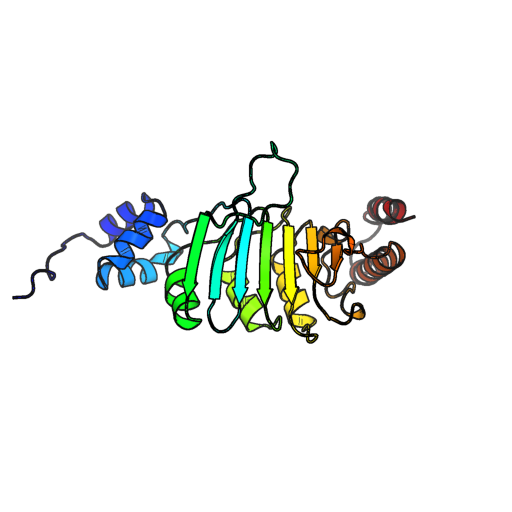132 GLY A C 1
ATOM 1087 O O . GLY A 1 132 ? -1.228 6.279 2.011 1.00 83.25 132 GLY A O 1
ATOM 1088 N N . ASP A 1 133 ? -1.345 8.434 2.600 1.00 80.69 133 ASP A N 1
ATOM 1089 C CA . ASP A 1 133 ? -0.437 8.885 1.547 1.00 80.69 133 ASP A CA 1
ATOM 1090 C C . ASP A 1 133 ? 0.934 8.179 1.629 1.00 80.69 133 ASP A C 1
ATOM 1092 O O . ASP A 1 133 ? 1.530 8.051 2.709 1.00 80.69 133 ASP A O 1
ATOM 1096 N N . LEU A 1 134 ? 1.429 7.716 0.478 1.00 82.50 134 LEU A N 1
ATOM 1097 C CA . LEU A 1 134 ? 2.760 7.130 0.310 1.00 82.50 134 LEU A CA 1
ATOM 1098 C C . LEU A 1 134 ? 3.684 8.026 -0.529 1.00 82.50 134 LEU A C 1
ATOM 1100 O O . LEU A 1 134 ? 4.774 7.588 -0.904 1.00 82.50 134 LEU A O 1
ATOM 1104 N N . SER A 1 135 ? 3.304 9.278 -0.781 1.00 78.50 135 SER A N 1
ATOM 1105 C CA . SER A 1 135 ? 4.180 10.276 -1.382 1.00 78.50 135 SER A CA 1
ATOM 1106 C C . SER A 1 135 ? 5.468 10.405 -0.567 1.00 78.50 135 SER A C 1
ATOM 1108 O O . SER A 1 135 ? 5.451 10.458 0.663 1.00 78.50 135 SER A O 1
ATOM 1110 N N . ALA A 1 136 ? 6.609 10.390 -1.255 1.00 77.75 136 ALA A N 1
ATOM 1111 C CA . ALA A 1 136 ? 7.949 10.304 -0.663 1.00 77.75 136 ALA A CA 1
ATOM 1112 C C . ALA A 1 136 ? 8.284 8.994 0.093 1.00 77.75 136 ALA A C 1
ATOM 1114 O O . ALA A 1 136 ? 9.369 8.896 0.670 1.00 77.75 136 ALA A O 1
ATOM 1115 N N . LYS A 1 137 ? 7.426 7.966 0.041 1.00 88.62 137 LYS A N 1
ATOM 1116 C CA . LYS A 1 137 ? 7.597 6.676 0.737 1.00 88.62 137 LYS A CA 1
ATOM 1117 C C . LYS A 1 137 ? 7.857 5.518 -0.233 1.00 88.62 137 LYS A C 1
ATOM 1119 O O . LYS A 1 137 ? 7.837 5.677 -1.456 1.00 88.62 137 LYS A O 1
ATOM 1124 N N . THR A 1 138 ? 8.132 4.334 0.321 1.00 89.94 138 THR A N 1
ATOM 1125 C CA . THR A 1 138 ? 8.399 3.121 -0.470 1.00 89.94 138 THR A CA 1
ATOM 1126 C C . THR A 1 138 ? 7.175 2.215 -0.546 1.00 89.94 138 THR A C 1
ATOM 1128 O O . THR A 1 138 ? 6.631 1.811 0.481 1.00 89.94 138 THR A O 1
ATOM 1131 N N . LEU A 1 139 ? 6.813 1.809 -1.763 1.00 92.38 139 LEU A N 1
ATOM 1132 C CA . LEU A 1 139 ? 5.846 0.750 -2.033 1.00 92.38 139 LEU A CA 1
ATOM 1133 C C . LEU A 1 139 ? 6.569 -0.463 -2.625 1.00 92.38 139 LEU A C 1
ATOM 1135 O O . LEU A 1 139 ? 7.208 -0.368 -3.670 1.00 92.38 139 LEU A O 1
ATOM 1139 N N . ALA A 1 140 ? 6.469 -1.615 -1.974 1.00 91.31 140 ALA A N 1
ATOM 1140 C CA . ALA A 1 140 ? 7.018 -2.873 -2.458 1.00 91.31 140 ALA A CA 1
ATOM 1141 C C . ALA A 1 140 ? 5.889 -3.879 -2.688 1.00 91.31 140 ALA A C 1
ATOM 1143 O O . ALA A 1 140 ? 5.156 -4.190 -1.758 1.00 91.31 140 ALA A O 1
ATOM 1144 N N . ILE A 1 141 ? 5.766 -4.401 -3.903 1.00 90.88 141 ILE A N 1
ATOM 1145 C CA . ILE A 1 141 ? 4.731 -5.353 -4.308 1.00 90.88 141 ILE A CA 1
ATOM 1146 C C . ILE A 1 141 ? 5.414 -6.659 -4.717 1.00 90.88 141 ILE A C 1
ATOM 1148 O O . ILE A 1 141 ? 6.299 -6.661 -5.573 1.00 90.88 141 ILE A O 1
ATOM 1152 N N . GLU A 1 142 ? 5.020 -7.767 -4.103 1.00 89.81 142 GLU A N 1
ATOM 1153 C CA . GLU A 1 142 ? 5.424 -9.126 -4.456 1.00 89.81 142 GLU A CA 1
ATOM 1154 C C . GLU A 1 142 ? 4.211 -9.917 -4.935 1.00 89.81 142 GLU A C 1
ATOM 1156 O O . GLU A 1 142 ? 3.218 -10.041 -4.219 1.00 89.81 142 GLU A O 1
ATOM 1161 N N . MET A 1 143 ? 4.297 -10.439 -6.156 1.00 87.75 143 MET A N 1
ATOM 1162 C CA . MET A 1 143 ? 3.218 -11.175 -6.805 1.00 87.75 143 MET A CA 1
ATOM 1163 C C . MET A 1 143 ? 3.640 -12.615 -7.067 1.00 87.75 143 MET A C 1
ATOM 1165 O O . MET A 1 143 ? 4.665 -12.858 -7.708 1.00 87.75 143 MET A O 1
ATOM 1169 N N . ASP A 1 144 ? 2.837 -13.568 -6.592 1.00 79.88 144 ASP A N 1
ATOM 1170 C CA . ASP A 1 144 ? 3.126 -14.995 -6.775 1.00 79.88 144 ASP A CA 1
ATOM 1171 C C . ASP A 1 144 ? 2.754 -15.495 -8.192 1.00 79.88 144 ASP A C 1
ATOM 1173 O O . ASP A 1 144 ? 3.335 -16.473 -8.665 1.00 79.88 144 ASP A O 1
ATOM 1177 N N . LYS A 1 145 ? 1.801 -14.850 -8.889 1.00 68.00 145 LYS A N 1
ATOM 1178 C CA . LYS A 1 145 ? 1.409 -15.180 -10.273 1.00 68.00 145 LYS A CA 1
ATOM 1179 C C . LYS A 1 145 ? 1.768 -14.088 -11.283 1.00 68.00 145 LYS A C 1
ATOM 1181 O O . LYS A 1 145 ? 2.008 -12.936 -10.941 1.00 68.00 145 LYS A O 1
ATOM 1186 N N . CYS A 1 146 ? 1.791 -14.489 -12.555 1.00 59.84 146 CYS A N 1
ATOM 1187 C CA . CYS A 1 146 ? 2.235 -13.673 -13.683 1.00 59.84 146 CYS A CA 1
ATOM 1188 C C . CYS A 1 146 ? 1.212 -12.656 -14.215 1.00 59.84 146 CYS A C 1
ATOM 1190 O O . CYS A 1 146 ? 1.545 -11.873 -15.105 1.00 59.84 146 CYS A O 1
ATOM 1192 N N . SER A 1 147 ? -0.031 -12.687 -13.732 1.00 64.19 147 SER A N 1
ATOM 1193 C CA . SER A 1 147 ? -1.105 -11.801 -14.184 1.00 64.19 147 SER A CA 1
ATOM 1194 C C . SER A 1 147 ? -1.100 -10.504 -13.384 1.00 64.19 147 SER A C 1
ATOM 1196 O O . SER A 1 147 ? -1.644 -10.424 -12.285 1.00 64.19 147 SER A O 1
ATOM 1198 N N . LEU A 1 148 ? -0.477 -9.480 -13.959 1.00 74.81 148 LEU A N 1
ATOM 1199 C CA . LEU A 1 148 ? -0.574 -8.107 -13.489 1.00 74.81 148 LEU A CA 1
ATOM 1200 C C . LEU A 1 148 ? -1.576 -7.362 -14.372 1.00 74.81 148 LEU A C 1
ATOM 1202 O O . LEU A 1 148 ? -1.358 -7.226 -15.575 1.00 74.81 148 LEU A O 1
ATOM 1206 N N . ASP A 1 149 ? -2.663 -6.885 -13.775 1.00 82.25 149 ASP A N 1
ATOM 1207 C CA . ASP A 1 149 ? -3.600 -5.992 -14.449 1.00 82.25 149 ASP A CA 1
ATOM 1208 C C . ASP A 1 149 ? -2.976 -4.584 -14.548 1.00 82.25 149 ASP A C 1
ATOM 1210 O O . ASP A 1 149 ? -2.671 -3.941 -13.536 1.00 82.25 149 ASP A O 1
ATOM 1214 N N . GLU A 1 150 ? -2.755 -4.118 -15.784 1.00 86.25 150 GLU A N 1
ATOM 1215 C CA . GLU A 1 150 ? -2.191 -2.797 -16.086 1.00 86.25 150 GLU A CA 1
ATOM 1216 C C . GLU A 1 150 ? -3.025 -1.671 -15.477 1.00 86.25 150 GLU A C 1
ATOM 1218 O O . GLU A 1 150 ? -2.475 -0.716 -14.918 1.00 86.25 150 GLU A O 1
ATOM 1223 N N . ASP A 1 151 ? -4.349 -1.781 -15.559 1.00 87.00 151 ASP A N 1
ATOM 1224 C CA . ASP A 1 151 ? -5.259 -0.754 -15.086 1.00 87.00 151 ASP A CA 1
ATOM 1225 C C . ASP A 1 151 ? -5.296 -0.731 -13.559 1.00 87.00 151 ASP A C 1
ATOM 1227 O O . ASP A 1 151 ? -5.259 0.357 -12.975 1.00 87.00 151 ASP A O 1
ATOM 1231 N N . ALA A 1 152 ? -5.280 -1.898 -12.907 1.00 86.38 152 ALA A N 1
ATOM 1232 C CA . ALA A 1 152 ? -5.184 -1.997 -11.451 1.00 86.38 152 ALA A CA 1
ATOM 1233 C C . ALA A 1 152 ? -3.872 -1.389 -10.934 1.00 86.38 152 ALA A C 1
ATOM 1235 O O . ALA A 1 152 ? -3.900 -0.511 -10.066 1.00 86.38 152 ALA A O 1
ATOM 1236 N N . LEU A 1 153 ? -2.726 -1.764 -11.520 1.00 88.19 153 LEU A N 1
ATOM 1237 C CA . LEU A 1 153 ? -1.428 -1.209 -11.129 1.00 88.19 153 LEU A CA 1
ATOM 1238 C C . LEU A 1 153 ? -1.370 0.303 -11.364 1.00 88.19 153 LEU A C 1
ATOM 1240 O O . LEU A 1 153 ? -0.970 1.052 -10.473 1.00 88.19 153 LEU A O 1
ATOM 1244 N N . ARG A 1 154 ? -1.807 0.773 -12.537 1.00 89.00 154 ARG A N 1
ATOM 1245 C CA . ARG A 1 154 ? -1.870 2.206 -12.854 1.00 89.00 154 ARG A CA 1
ATOM 1246 C C . ARG A 1 154 ? -2.730 2.957 -11.845 1.00 89.00 154 ARG A C 1
ATOM 1248 O O . ARG A 1 154 ? -2.348 4.028 -11.379 1.00 89.00 154 ARG A O 1
ATOM 1255 N N . SER A 1 155 ? -3.900 2.413 -11.527 1.00 88.31 155 SER A N 1
ATOM 1256 C CA . SER A 1 155 ? -4.845 2.986 -10.572 1.00 88.31 155 SER A CA 1
ATOM 1257 C C . SER A 1 155 ? -4.208 3.092 -9.181 1.00 88.31 155 SER A C 1
ATOM 1259 O O . SER A 1 155 ? -4.258 4.153 -8.555 1.00 88.31 155 SER A O 1
ATOM 1261 N N . LEU A 1 156 ? -3.545 2.030 -8.722 1.00 89.56 156 LEU A N 1
ATOM 1262 C CA . LEU A 1 156 ? -2.845 1.988 -7.441 1.00 89.56 156 LEU A CA 1
ATOM 1263 C C . LEU A 1 156 ?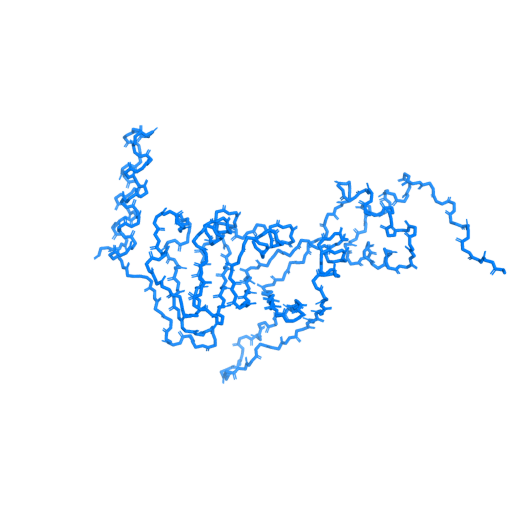 -1.712 3.026 -7.371 1.00 89.56 156 LEU A C 1
ATOM 1265 O O . LEU A 1 156 ? -1.676 3.845 -6.455 1.00 89.56 156 LEU A O 1
ATOM 1269 N N . LEU A 1 157 ? -0.810 3.030 -8.357 1.00 90.00 157 LEU A N 1
ATOM 1270 C CA . LEU A 1 157 ? 0.368 3.901 -8.350 1.00 90.00 157 LEU A CA 1
ATOM 1271 C C . LEU A 1 157 ? 0.013 5.382 -8.488 1.00 90.00 157 LEU A C 1
ATOM 1273 O O . LEU A 1 157 ? 0.659 6.211 -7.858 1.00 90.00 157 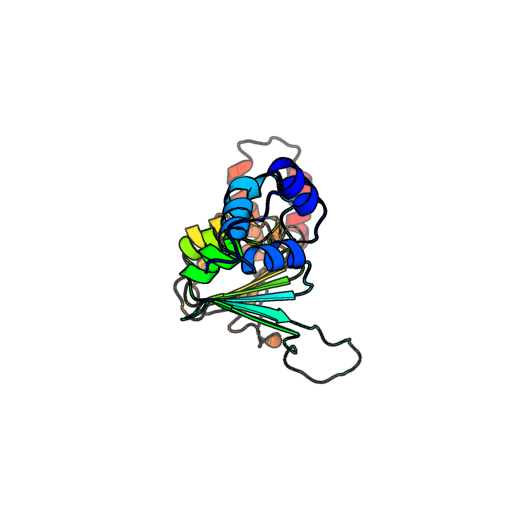LEU A O 1
ATOM 1277 N N . ARG A 1 158 ? -1.026 5.722 -9.259 1.00 88.12 158 ARG A N 1
ATOM 1278 C CA . ARG A 1 158 ? -1.530 7.104 -9.338 1.00 88.12 158 ARG A CA 1
ATOM 1279 C C . ARG A 1 158 ? -2.157 7.591 -8.041 1.00 88.12 158 ARG A C 1
ATOM 1281 O O . ARG A 1 158 ? -2.194 8.787 -7.811 1.00 88.12 158 ARG A O 1
ATOM 1288 N N . HIS A 1 159 ? -2.711 6.686 -7.241 1.00 88.12 159 HIS A N 1
ATOM 1289 C CA . HIS A 1 159 ? -3.312 7.071 -5.972 1.00 88.12 159 HIS A CA 1
ATOM 1290 C C . HIS A 1 159 ? -2.252 7.352 -4.905 1.00 88.12 159 HIS A C 1
ATOM 1292 O O . HIS A 1 159 ? -2.398 8.297 -4.144 1.00 88.12 159 HIS A O 1
ATOM 1298 N N . PHE A 1 160 ? -1.204 6.527 -4.853 1.00 88.69 160 PHE A N 1
ATOM 1299 C CA . PHE A 1 160 ? -0.189 6.593 -3.800 1.00 88.69 160 PHE A CA 1
ATOM 1300 C C . PHE A 1 160 ? 1.057 7.407 -4.157 1.00 88.69 160 PHE A C 1
ATOM 1302 O O . PHE A 1 160 ? 1.795 7.784 -3.255 1.00 88.69 160 PHE A O 1
ATOM 1309 N N . GLU A 1 161 ? 1.333 7.597 -5.450 1.00 88.56 161 GLU A N 1
ATOM 1310 C CA . GLU A 1 161 ? 2.502 8.304 -5.995 1.00 88.56 161 GLU A CA 1
ATOM 1311 C C . GLU A 1 161 ? 3.833 8.050 -5.247 1.00 88.56 161 GLU A C 1
ATOM 1313 O O . GLU A 1 161 ? 4.560 9.001 -4.941 1.00 88.56 161 GLU A O 1
ATOM 1318 N N . PRO A 1 162 ? 4.212 6.783 -4.974 1.00 89.62 162 PRO A N 1
ATOM 1319 C CA . PRO A 1 162 ? 5.383 6.485 -4.154 1.00 89.62 162 PRO A CA 1
ATOM 1320 C C . PRO A 1 162 ? 6.673 7.013 -4.792 1.00 89.62 162 PRO A C 1
ATOM 1322 O O . PRO A 1 162 ? 6.820 7.001 -6.014 1.00 89.62 162 PRO A O 1
ATOM 1325 N N . SER A 1 163 ? 7.650 7.420 -3.980 1.00 87.19 163 SER A N 1
ATOM 1326 C CA . SER A 1 163 ? 8.969 7.835 -4.492 1.00 87.19 163 SER A CA 1
ATOM 1327 C C . SER A 1 163 ? 9.857 6.647 -4.853 1.00 87.19 163 SER A C 1
ATOM 1329 O O . SER A 1 163 ? 10.716 6.750 -5.730 1.00 87.19 163 SER A O 1
ATOM 1331 N N . SER A 1 164 ? 9.647 5.508 -4.191 1.00 88.38 164 SER A N 1
ATOM 1332 C CA . SER A 1 164 ? 10.347 4.260 -4.473 1.00 88.38 164 SER A CA 1
ATOM 1333 C C . SER A 1 164 ? 9.360 3.124 -4.676 1.00 88.38 164 SER A C 1
ATOM 1335 O O . SER A 1 164 ? 8.479 2.893 -3.847 1.00 88.38 164 SER A O 1
ATOM 1337 N N . LEU A 1 165 ? 9.523 2.397 -5.778 1.00 90.75 165 LEU A N 1
ATOM 1338 C CA . LEU A 1 165 ? 8.662 1.295 -6.171 1.00 90.75 165 LEU A CA 1
ATOM 1339 C C . LEU A 1 165 ? 9.489 0.027 -6.365 1.00 90.75 165 LEU A C 1
ATOM 1341 O O . LEU A 1 165 ? 10.382 -0.029 -7.208 1.00 90.75 165 LEU A O 1
ATOM 1345 N N . HIS A 1 166 ? 9.183 -1.024 -5.613 1.00 89.81 166 HIS A N 1
ATOM 1346 C CA . HIS A 1 166 ? 9.768 -2.342 -5.834 1.00 89.81 166 HIS A CA 1
ATOM 1347 C C . HIS A 1 166 ? 8.683 -3.271 -6.369 1.00 89.81 166 HIS A C 1
ATOM 1349 O O . HIS A 1 166 ? 7.695 -3.513 -5.687 1.00 89.81 166 HIS A O 1
ATOM 1355 N N . LEU A 1 167 ? 8.865 -3.807 -7.569 1.00 88.31 167 LEU A N 1
ATOM 1356 C CA . LEU A 1 167 ? 7.970 -4.791 -8.166 1.00 88.31 167 LEU A CA 1
ATOM 1357 C C . LEU A 1 167 ? 8.694 -6.130 -8.232 1.00 88.31 167 LEU A C 1
ATOM 1359 O O . LEU A 1 167 ? 9.740 -6.263 -8.863 1.00 88.31 167 LEU A O 1
ATOM 1363 N N . THR A 1 168 ? 8.153 -7.133 -7.564 1.00 86.94 168 THR A N 1
ATOM 1364 C CA . THR A 1 168 ? 8.736 -8.471 -7.504 1.00 86.94 168 THR A CA 1
ATOM 1365 C C . THR A 1 168 ? 7.709 -9.511 -7.915 1.00 86.94 168 THR A C 1
ATOM 1367 O O . THR A 1 168 ? 6.527 -9.362 -7.617 1.00 86.94 168 THR A O 1
ATOM 1370 N N . GLY A 1 169 ? 8.151 -10.531 -8.642 1.00 82.69 169 GLY A N 1
ATOM 1371 C CA . GLY A 1 169 ? 7.288 -11.593 -9.150 1.00 82.69 169 GLY A CA 1
ATOM 1372 C C . GLY A 1 169 ? 7.495 -11.862 -10.636 1.00 82.69 169 GLY A C 1
ATOM 1373 O O . GLY A 1 169 ? 8.393 -11.314 -11.278 1.00 82.69 169 GLY A O 1
ATOM 1374 N N . HIS A 1 170 ? 6.644 -12.717 -11.192 1.00 77.00 170 HIS A N 1
ATOM 1375 C CA . HIS A 1 170 ? 6.777 -13.227 -12.557 1.00 77.00 170 HIS A CA 1
ATOM 1376 C C . HIS A 1 170 ? 5.889 -12.486 -13.572 1.00 77.00 170 HIS A C 1
ATOM 1378 O O . HIS A 1 170 ? 5.131 -13.119 -14.283 1.00 77.00 170 HIS A O 1
ATOM 1384 N N . PHE A 1 171 ? 5.944 -11.159 -13.677 1.00 78.88 171 PHE A N 1
ATOM 1385 C CA . PHE A 1 171 ? 5.083 -10.396 -14.604 1.00 78.88 171 PHE A CA 1
ATOM 1386 C C . PHE A 1 171 ? 5.803 -9.974 -15.897 1.00 78.88 171 PHE A C 1
ATOM 1388 O O . PHE A 1 171 ? 7.035 -9.884 -15.941 1.00 78.88 171 PHE A O 1
ATOM 1395 N N . ASP A 1 172 ? 5.033 -9.669 -16.948 1.00 80.56 172 ASP A N 1
ATOM 1396 C CA . ASP A 1 172 ? 5.578 -9.062 -18.165 1.00 80.56 172 ASP A CA 1
ATOM 1397 C C . ASP A 1 172 ? 6.041 -7.626 -17.883 1.00 80.56 172 ASP A C 1
ATOM 1399 O O . ASP A 1 172 ? 5.249 -6.736 -17.576 1.00 80.56 172 ASP A O 1
ATOM 1403 N N . ARG A 1 173 ? 7.346 -7.383 -18.023 1.00 79.75 173 ARG A N 1
ATOM 1404 C CA . ARG A 1 173 ? 7.964 -6.073 -17.784 1.00 79.75 173 ARG A CA 1
ATOM 1405 C C . ARG A 1 173 ? 7.520 -5.007 -18.789 1.00 79.75 173 ARG A C 1
ATOM 1407 O O . ARG A 1 173 ? 7.747 -3.828 -18.523 1.00 79.75 173 ARG A O 1
ATOM 1414 N N . SER A 1 174 ? 6.894 -5.383 -19.908 1.00 81.38 174 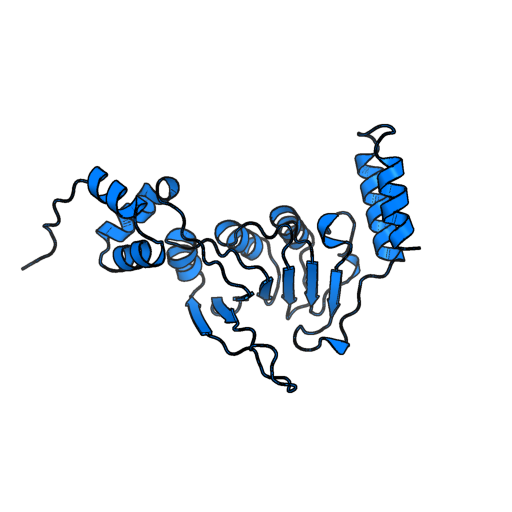SER A N 1
ATOM 1415 C CA . SER A 1 174 ? 6.336 -4.439 -20.888 1.00 81.38 174 SER A CA 1
ATOM 1416 C C . SER A 1 174 ? 5.270 -3.509 -20.288 1.00 81.38 174 SER A C 1
ATOM 1418 O O . SER A 1 174 ? 5.112 -2.377 -20.749 1.00 81.38 174 SER A O 1
ATOM 1420 N N . ILE A 1 175 ? 4.625 -3.942 -19.198 1.00 82.50 175 ILE A N 1
ATOM 1421 C CA . ILE A 1 175 ? 3.645 -3.164 -18.430 1.00 82.50 175 ILE A CA 1
ATOM 1422 C C . ILE A 1 175 ? 4.238 -1.894 -17.807 1.00 82.50 175 ILE A C 1
ATOM 1424 O O . ILE A 1 175 ? 3.521 -0.953 -17.470 1.00 82.50 175 ILE A O 1
ATOM 1428 N N . LEU A 1 176 ? 5.565 -1.834 -17.659 1.00 85.81 176 LEU A N 1
ATOM 1429 C CA . LEU A 1 176 ? 6.276 -0.667 -17.152 1.00 85.81 176 LEU A CA 1
ATOM 1430 C C . LEU A 1 176 ? 6.374 0.381 -18.255 1.00 85.81 176 LEU A C 1
ATOM 1432 O O . LEU A 1 176 ? 7.367 0.497 -18.974 1.00 85.81 176 LEU A O 1
ATOM 1436 N N . SER A 1 177 ? 5.294 1.140 -18.380 1.00 86.94 177 SER A N 1
ATOM 1437 C CA . SER A 1 177 ? 5.119 2.166 -19.392 1.00 86.94 177 SER A CA 1
ATOM 1438 C C . SER A 1 177 ? 4.794 3.516 -18.766 1.00 86.94 177 SER A C 1
ATOM 1440 O O . SER A 1 177 ? 4.466 3.643 -17.585 1.00 86.94 177 SER A O 1
ATOM 1442 N N . ASP A 1 178 ? 4.810 4.540 -19.608 1.00 84.88 178 ASP A N 1
ATOM 1443 C CA . ASP A 1 178 ? 4.378 5.892 -19.282 1.00 84.88 178 ASP A CA 1
ATOM 1444 C C . ASP A 1 178 ? 2.887 5.996 -18.942 1.00 84.88 178 ASP A C 1
ATOM 1446 O O . ASP A 1 178 ? 2.439 7.018 -18.415 1.00 84.88 178 ASP A O 1
ATOM 1450 N N . LYS A 1 179 ? 2.080 4.979 -19.261 1.00 87.19 179 LYS A N 1
ATOM 1451 C CA . LYS A 1 179 ? 0.673 4.941 -18.852 1.00 87.19 179 LYS A CA 1
ATOM 1452 C C . LYS A 1 179 ? 0.524 4.529 -17.391 1.00 87.19 179 LYS A C 1
ATOM 1454 O O . LYS A 1 179 ? -0.394 5.029 -16.742 1.00 87.19 179 LYS A O 1
ATOM 1459 N N . VAL A 1 180 ? 1.416 3.666 -16.907 1.00 88.75 180 VAL A N 1
ATOM 1460 C CA . VAL A 1 180 ? 1.334 2.997 -15.602 1.00 88.75 180 VAL A CA 1
ATOM 1461 C C . VAL A 1 180 ? 2.150 3.711 -14.535 1.00 88.75 180 VAL A C 1
ATOM 1463 O O . VAL A 1 180 ? 1.625 3.984 -13.457 1.00 88.75 180 VAL A O 1
ATOM 1466 N N . LEU A 1 181 ? 3.420 4.010 -14.820 1.00 87.94 181 LEU A N 1
ATOM 1467 C CA . LEU A 1 181 ? 4.347 4.536 -13.822 1.00 87.94 181 LEU A CA 1
ATOM 1468 C C . LEU A 1 181 ? 4.170 6.054 -13.634 1.00 87.94 181 LEU A C 1
ATOM 1470 O O . LEU A 1 181 ? 4.268 6.796 -14.617 1.00 87.94 181 LEU A O 1
ATOM 1474 N N . PRO A 1 182 ? 3.950 6.541 -12.397 1.00 84.50 182 PRO A N 1
ATOM 1475 C CA . PRO A 1 182 ? 4.011 7.966 -12.101 1.00 84.50 182 PRO A CA 1
ATOM 1476 C C . PRO A 1 182 ? 5.454 8.474 -12.216 1.00 84.50 182 PRO A C 1
ATOM 1478 O O . PRO A 1 182 ? 6.414 7.731 -12.007 1.00 84.50 182 PRO A O 1
ATOM 1481 N N . LEU A 1 183 ? 5.622 9.765 -12.521 1.00 81.94 183 LEU A N 1
ATOM 1482 C CA . LEU A 1 183 ? 6.957 10.369 -12.623 1.00 81.94 183 LEU A CA 1
ATOM 1483 C C . LEU A 1 183 ? 7.728 10.296 -11.293 1.00 81.94 183 LEU A C 1
ATOM 1485 O O . LEU A 1 183 ? 8.953 10.172 -11.313 1.00 81.94 183 LEU A O 1
ATOM 1489 N N . SER A 1 184 ? 7.018 10.331 -10.157 1.00 79.19 184 SER A N 1
ATOM 1490 C CA . SER A 1 184 ? 7.598 10.321 -8.809 1.00 79.19 184 SER A CA 1
ATOM 1491 C C . SER A 1 184 ? 8.460 9.090 -8.522 1.00 79.19 184 SER A C 1
ATOM 1493 O O . SER A 1 184 ? 9.470 9.214 -7.832 1.00 79.19 184 SER A O 1
ATOM 1495 N N . CYS A 1 185 ? 8.131 7.927 -9.095 1.00 80.88 185 CYS A N 1
ATOM 1496 C CA . CYS A 1 185 ? 8.852 6.684 -8.821 1.00 80.88 185 CYS A CA 1
ATOM 1497 C C . CYS A 1 185 ? 9.982 6.378 -9.816 1.00 80.88 185 CYS A C 1
ATOM 1499 O O . CYS A 1 185 ? 10.739 5.432 -9.598 1.00 80.88 185 CYS A O 1
ATOM 1501 N N . LEU A 1 186 ? 10.123 7.133 -10.916 1.00 76.00 186 LEU A N 1
ATOM 1502 C CA . LEU A 1 186 ? 11.005 6.766 -12.041 1.00 76.00 186 LEU A CA 1
ATOM 1503 C C . LEU A 1 186 ? 12.486 6.635 -11.669 1.00 76.00 186 LEU A C 1
ATOM 1505 O O . LEU A 1 186 ? 13.215 5.873 -12.303 1.00 76.00 186 LEU A O 1
ATOM 1509 N N . PHE A 1 187 ? 12.929 7.349 -10.636 1.00 67.88 187 PHE A N 1
ATOM 1510 C CA . PHE A 1 187 ? 14.315 7.315 -10.166 1.00 67.88 187 PHE A CA 1
ATOM 1511 C C . PHE A 1 187 ? 14.616 6.110 -9.260 1.00 67.88 187 PHE A C 1
ATOM 1513 O O . PHE A 1 187 ? 15.784 5.819 -8.990 1.00 67.88 187 PHE A O 1
ATOM 1520 N N . SER A 1 188 ? 13.585 5.388 -8.811 1.00 80.00 188 SER A N 1
ATOM 1521 C CA . SER A 1 188 ? 13.719 4.274 -7.875 1.00 80.00 188 SER A CA 1
ATOM 1522 C C . SER A 1 188 ? 12.687 3.174 -8.146 1.00 80.00 188 SER A C 1
ATOM 1524 O O . SER A 1 188 ? 11.922 2.792 -7.263 1.00 80.00 188 SER A O 1
ATOM 1526 N N . VAL A 1 189 ? 12.678 2.640 -9.377 1.00 83.56 189 VAL A N 1
ATOM 1527 C CA . VAL A 1 189 ? 11.956 1.397 -9.701 1.00 83.56 189 VAL A CA 1
ATOM 1528 C C . VAL A 1 189 ? 12.919 0.211 -9.694 1.00 83.56 189 VAL A C 1
ATOM 1530 O O . VAL A 1 189 ? 13.848 0.146 -10.505 1.00 83.56 189 VAL A O 1
ATOM 1533 N N . LEU A 1 190 ? 12.679 -0.742 -8.793 1.00 83.12 190 LEU A N 1
ATOM 1534 C CA . LEU A 1 190 ? 13.415 -2.003 -8.690 1.00 83.12 190 LEU A CA 1
ATOM 1535 C C . LEU A 1 190 ? 12.525 -3.172 -9.106 1.00 83.12 190 LEU A C 1
ATOM 1537 O O . LEU A 1 190 ? 11.424 -3.320 -8.587 1.00 83.12 190 LEU A O 1
ATOM 1541 N N . ILE A 1 191 ? 13.028 -4.027 -9.995 1.00 83.25 191 ILE A N 1
ATOM 1542 C CA . ILE A 1 191 ? 12.355 -5.246 -10.447 1.00 83.25 191 ILE A CA 1
ATOM 1543 C C . ILE A 1 191 ? 13.154 -6.460 -9.985 1.00 83.25 191 ILE A C 1
ATOM 1545 O O . ILE A 1 191 ? 14.358 -6.514 -10.220 1.00 83.25 191 ILE A O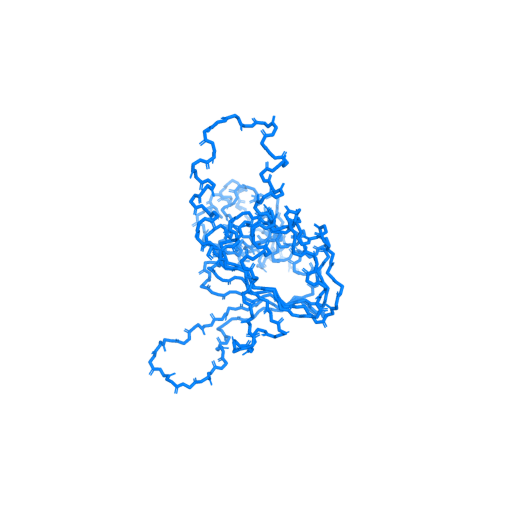 1
ATOM 1549 N N . GLY A 1 192 ? 12.511 -7.453 -9.384 1.00 79.62 192 GLY A N 1
ATOM 1550 C CA . GLY A 1 192 ? 13.165 -8.709 -9.001 1.00 79.62 192 GLY A CA 1
ATOM 1551 C C . GLY A 1 192 ? 12.217 -9.900 -9.040 1.00 79.62 192 GLY A C 1
ATOM 1552 O O . GLY A 1 192 ? 11.048 -9.760 -9.383 1.00 79.62 192 GLY A O 1
ATOM 1553 N N . VAL A 1 193 ? 12.716 -11.079 -8.674 1.00 71.75 193 VAL A N 1
ATOM 1554 C CA . VAL A 1 193 ? 11.880 -12.290 -8.573 1.00 71.75 193 VAL A CA 1
ATOM 1555 C C . VAL A 1 193 ? 11.243 -12.399 -7.187 1.00 71.75 193 VAL A C 1
ATOM 1557 O O . VAL A 1 193 ? 10.067 -12.720 -7.076 1.00 71.75 193 VAL A O 1
ATOM 1560 N N . ASN A 1 194 ? 11.991 -12.078 -6.129 1.00 68.38 194 ASN A N 1
ATOM 1561 C CA . ASN A 1 194 ? 11.535 -12.170 -4.743 1.00 68.38 194 ASN A CA 1
ATOM 1562 C C . ASN A 1 194 ? 12.051 -10.973 -3.934 1.00 68.38 194 ASN A C 1
ATOM 1564 O O . ASN A 1 194 ? 13.163 -10.491 -4.166 1.00 68.38 194 ASN A O 1
ATOM 1568 N N . ARG A 1 195 ? 11.284 -10.491 -2.950 1.00 69.44 195 ARG A N 1
ATOM 1569 C CA . ARG A 1 195 ? 11.752 -9.432 -2.056 1.00 69.44 195 ARG A CA 1
ATOM 1570 C C . ARG A 1 195 ? 12.944 -9.861 -1.190 1.00 69.44 195 ARG A C 1
ATOM 1572 O O . ARG A 1 195 ? 13.826 -9.043 -0.944 1.00 69.44 195 ARG A O 1
ATOM 1579 N N . ALA A 1 196 ? 13.002 -11.091 -0.703 1.00 68.25 196 ALA A N 1
ATOM 1580 C CA . ALA A 1 196 ? 14.117 -11.564 0.119 1.00 68.25 196 ALA A CA 1
ATOM 1581 C C . ALA A 1 196 ? 15.455 -11.572 -0.643 1.00 68.25 196 ALA A C 1
ATOM 1583 O O . ALA A 1 196 ? 16.519 -11.509 -0.027 1.00 68.25 196 ALA A O 1
ATOM 1584 N N . ASP A 1 197 ? 15.395 -11.593 -1.974 1.00 67.75 197 ASP A N 1
ATOM 1585 C CA . ASP A 1 197 ? 16.558 -11.581 -2.844 1.00 67.75 197 ASP A CA 1
ATOM 1586 C C . ASP A 1 197 ? 16.895 -10.152 -3.288 1.00 67.75 197 ASP A C 1
ATOM 1588 O O . ASP A 1 197 ? 16.455 -9.655 -4.323 1.00 67.75 197 ASP A O 1
ATOM 1592 N N . VAL A 1 198 ? 17.635 -9.443 -2.435 1.00 64.50 198 VAL A N 1
ATOM 1593 C CA . VAL A 1 198 ? 18.076 -8.064 -2.702 1.00 64.50 198 VAL A CA 1
ATOM 1594 C C . VAL A 1 198 ? 19.164 -8.022 -3.781 1.00 64.50 198 VAL A C 1
ATOM 1596 O O . VAL A 1 198 ? 19.278 -7.020 -4.482 1.00 64.50 198 VAL A O 1
ATOM 1599 N N . GLU A 1 199 ? 19.934 -9.100 -3.934 1.00 61.59 199 GLU A N 1
ATOM 1600 C CA . GLU A 1 199 ? 21.094 -9.174 -4.828 1.00 61.59 199 GLU A CA 1
ATOM 1601 C C . GLU A 1 199 ? 20.685 -9.281 -6.304 1.00 61.59 199 GLU A C 1
ATOM 1603 O O . GLU A 1 199 ? 21.390 -8.761 -7.166 1.00 61.59 199 GLU A O 1
ATOM 1608 N N . THR A 1 200 ? 19.523 -9.872 -6.607 1.00 64.69 200 THR A N 1
ATOM 1609 C CA . THR A 1 200 ? 19.044 -10.032 -7.994 1.00 64.69 200 THR A CA 1
ATOM 1610 C C . THR A 1 200 ? 18.073 -8.949 -8.461 1.00 64.69 200 THR A C 1
ATOM 1612 O O . THR A 1 200 ? 17.582 -9.000 -9.594 1.00 64.69 200 THR A O 1
ATOM 1615 N N . ARG A 1 201 ? 17.787 -7.934 -7.633 1.00 76.00 201 ARG A N 1
ATOM 1616 C CA . ARG A 1 201 ? 16.924 -6.825 -8.055 1.00 76.00 201 ARG A CA 1
ATOM 1617 C C . ARG A 1 201 ? 17.638 -5.937 -9.063 1.00 76.00 201 ARG A C 1
ATOM 1619 O O . ARG A 1 201 ? 18.662 -5.324 -8.780 1.00 76.00 201 ARG A O 1
ATOM 1626 N N . THR A 1 202 ? 17.024 -5.787 -10.223 1.00 79.00 202 THR A N 1
ATOM 1627 C CA . THR A 1 202 ? 17.493 -4.921 -11.299 1.00 79.00 202 THR A CA 1
ATOM 1628 C C . THR A 1 202 ? 16.720 -3.612 -11.302 1.00 79.00 202 THR A C 1
ATOM 1630 O O . THR A 1 202 ? 15.488 -3.617 -11.296 1.00 79.00 202 THR A O 1
ATOM 1633 N N . LYS A 1 203 ? 17.425 -2.479 -11.353 1.00 84.12 203 LYS A N 1
ATOM 1634 C CA . LYS A 1 203 ? 16.797 -1.195 -11.693 1.00 84.12 203 LYS A CA 1
ATOM 1635 C C . LYS A 1 203 ? 16.291 -1.231 -13.134 1.00 84.12 203 LYS A C 1
ATOM 1637 O O . LYS A 1 203 ? 16.896 -1.884 -13.986 1.00 84.12 203 LYS A O 1
ATOM 1642 N N . ILE A 1 204 ? 15.214 -0.501 -13.418 1.00 82.44 204 ILE A N 1
ATOM 1643 C CA . ILE A 1 204 ? 14.807 -0.271 -14.811 1.00 82.44 204 ILE A CA 1
ATOM 1644 C C . ILE A 1 204 ? 15.934 0.432 -15.575 1.00 82.44 204 ILE A C 1
ATOM 1646 O O . ILE A 1 204 ? 16.640 1.282 -15.030 1.00 82.44 204 ILE A O 1
ATOM 1650 N N . SER A 1 205 ? 16.132 0.059 -16.840 1.00 81.44 205 SER A N 1
ATOM 1651 C CA . SER A 1 205 ? 17.219 0.623 -17.641 1.00 81.44 205 SER A CA 1
ATOM 1652 C C . SER A 1 205 ? 16.977 2.106 -17.937 1.00 81.44 205 SER A C 1
ATOM 1654 O O . SER A 1 205 ? 15.840 2.525 -18.169 1.00 81.44 205 SER A O 1
ATOM 1656 N N . GLY A 1 206 ? 18.050 2.899 -18.026 1.00 79.50 206 GLY A N 1
ATOM 1657 C CA . GLY A 1 206 ? 17.952 4.320 -18.387 1.00 79.50 206 GLY A CA 1
ATOM 1658 C C . GLY A 1 206 ? 17.286 4.557 -19.751 1.00 79.50 206 GLY A C 1
ATOM 1659 O O . GLY A 1 206 ? 16.624 5.570 -19.954 1.00 79.50 206 GLY A O 1
ATOM 1660 N N . ILE A 1 207 ? 17.383 3.602 -20.684 1.00 82.62 207 ILE A N 1
ATOM 1661 C CA . ILE A 1 207 ? 16.661 3.640 -21.971 1.00 82.62 207 ILE A CA 1
ATOM 1662 C C . ILE A 1 207 ? 15.144 3.566 -21.748 1.00 82.62 207 ILE A C 1
ATOM 1664 O O . ILE A 1 207 ? 14.397 4.345 -22.340 1.00 82.62 207 ILE A O 1
ATOM 1668 N N . THR A 1 208 ? 14.689 2.669 -20.868 1.00 82.69 208 THR A N 1
ATOM 1669 C CA . THR A 1 208 ? 13.267 2.531 -20.513 1.00 82.69 208 THR A CA 1
ATOM 1670 C C . THR A 1 208 ? 12.757 3.804 -19.852 1.00 82.69 208 THR A C 1
ATOM 1672 O O . THR A 1 208 ? 11.726 4.333 -20.262 1.00 82.69 208 THR A O 1
ATOM 1675 N N . VAL A 1 209 ? 13.520 4.354 -18.902 1.00 82.31 209 VAL A N 1
ATOM 1676 C CA . VAL A 1 209 ? 13.179 5.625 -18.247 1.00 82.31 209 VAL A CA 1
ATOM 1677 C C . VAL A 1 209 ? 13.052 6.751 -19.271 1.00 82.31 209 VAL A C 1
ATOM 1679 O O . VAL A 1 209 ? 12.030 7.431 -19.307 1.00 82.31 209 VAL A O 1
ATOM 1682 N N . ARG A 1 210 ? 14.038 6.914 -20.164 1.00 81.94 210 ARG A N 1
ATOM 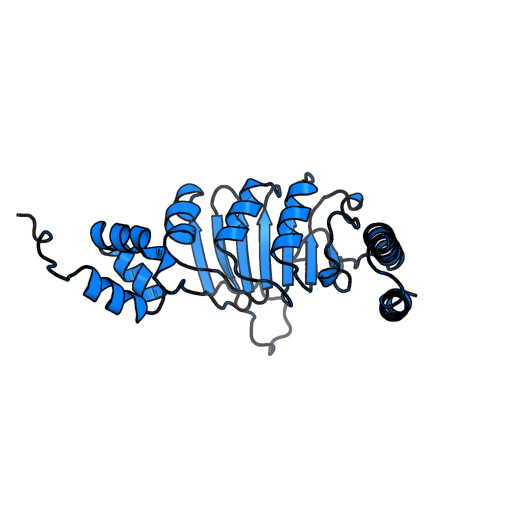1683 C CA . ARG A 1 210 ? 13.995 7.936 -21.222 1.00 81.94 210 ARG A CA 1
ATOM 1684 C C . ARG A 1 210 ? 12.782 7.774 -22.133 1.00 81.94 210 ARG A C 1
ATOM 1686 O O . ARG A 1 210 ? 12.120 8.764 -22.434 1.00 81.94 210 ARG A O 1
ATOM 1693 N N . LYS A 1 211 ? 12.455 6.544 -22.546 1.00 85.00 211 LYS A N 1
ATOM 1694 C CA . LYS A 1 211 ? 11.257 6.257 -23.352 1.00 85.00 211 LYS A CA 1
ATOM 1695 C C . LYS A 1 211 ? 9.983 6.695 -22.625 1.00 85.00 211 LYS A C 1
ATOM 1697 O O . LYS A 1 211 ? 9.153 7.374 -23.224 1.00 85.00 211 LYS A O 1
ATOM 1702 N N . ILE A 1 212 ? 9.861 6.356 -21.342 1.00 85.19 212 ILE A N 1
ATOM 1703 C CA . ILE A 1 212 ? 8.705 6.715 -20.515 1.00 85.19 212 ILE A CA 1
ATOM 1704 C C . ILE A 1 212 ? 8.571 8.235 -20.379 1.00 85.19 212 ILE A C 1
ATOM 1706 O O . ILE A 1 212 ? 7.511 8.786 -20.674 1.00 85.19 212 ILE A O 1
ATOM 1710 N N . VAL A 1 213 ? 9.651 8.922 -20.000 1.00 82.81 213 VAL A N 1
ATOM 1711 C CA . VAL A 1 213 ? 9.669 10.385 -19.844 1.00 82.81 213 VAL A CA 1
ATOM 1712 C C . VAL A 1 213 ? 9.313 11.079 -21.160 1.00 82.81 213 VAL A C 1
ATOM 1714 O O . VAL A 1 213 ? 8.464 11.967 -21.177 1.00 82.81 213 VAL A O 1
ATOM 1717 N N . ASN A 1 214 ? 9.894 10.640 -22.281 1.00 83.31 214 ASN A N 1
ATOM 1718 C CA . ASN A 1 214 ? 9.610 11.207 -23.600 1.00 83.31 214 ASN A CA 1
ATOM 1719 C C . ASN A 1 214 ? 8.145 11.021 -24.012 1.00 83.31 214 ASN A C 1
ATOM 1721 O O . ASN A 1 214 ? 7.532 11.948 -24.543 1.00 83.31 214 ASN A O 1
ATOM 1725 N N . ASN A 1 215 ? 7.566 9.843 -23.773 1.00 84.62 215 ASN A N 1
ATOM 1726 C CA . ASN A 1 215 ? 6.166 9.588 -24.095 1.00 84.62 215 ASN A CA 1
ATOM 1727 C C . ASN A 1 215 ? 5.210 10.383 -23.196 1.00 84.62 215 ASN A C 1
ATOM 1729 O O . ASN A 1 215 ? 4.212 10.918 -23.682 1.00 84.62 215 ASN A O 1
ATOM 1733 N N . TRP A 1 216 ? 5.515 10.484 -21.898 1.00 82.19 216 TRP A N 1
ATOM 1734 C CA . TRP A 1 216 ? 4.755 11.319 -20.970 1.00 82.19 216 TRP A CA 1
ATOM 1735 C C . TRP A 1 216 ? 4.782 12.779 -21.426 1.00 82.19 216 TRP A C 1
ATOM 1737 O O . TRP A 1 216 ? 3.728 13.406 -21.523 1.00 82.19 216 TRP A O 1
ATOM 1747 N N . PHE A 1 217 ? 5.964 13.283 -21.801 1.00 75.94 217 PHE A N 1
ATOM 1748 C CA . PHE A 1 217 ? 6.121 14.632 -22.330 1.00 75.94 217 PHE A CA 1
ATOM 1749 C C . PHE A 1 217 ? 5.285 14.837 -23.586 1.00 75.94 217 PHE A C 1
ATOM 1751 O O . PHE A 1 217 ? 4.460 15.735 -23.595 1.00 75.94 217 PHE A O 1
ATOM 1758 N N . ARG A 1 218 ? 5.408 13.980 -24.608 1.00 80.81 218 ARG A N 1
ATOM 1759 C CA . ARG A 1 218 ? 4.630 14.109 -25.857 1.00 80.81 218 ARG A CA 1
ATOM 1760 C C . ARG A 1 218 ? 3.119 14.172 -25.621 1.00 80.81 218 ARG A C 1
ATOM 1762 O O . ARG A 1 218 ? 2.422 14.853 -26.365 1.00 80.81 218 ARG A O 1
ATOM 1769 N N . ARG A 1 219 ? 2.616 13.479 -24.594 1.00 74.88 219 ARG A N 1
ATOM 1770 C CA . ARG A 1 219 ? 1.193 13.503 -24.226 1.00 74.88 219 ARG A CA 1
ATOM 1771 C C . ARG A 1 219 ? 0.761 14.793 -23.522 1.00 74.88 219 ARG A C 1
ATOM 1773 O O . ARG A 1 219 ? -0.378 15.199 -23.706 1.00 74.88 219 ARG A O 1
ATOM 1780 N N . HIS A 1 220 ? 1.643 15.446 -22.764 1.00 68.81 220 HIS A N 1
ATOM 1781 C CA . HIS A 1 220 ? 1.316 16.652 -21.982 1.00 68.81 220 HIS A CA 1
ATOM 1782 C C . HIS A 1 220 ? 1.884 17.954 -22.576 1.00 68.81 220 HIS A C 1
ATOM 1784 O O . HIS A 1 220 ? 1.462 19.044 -22.200 1.00 68.81 220 HIS A O 1
ATOM 1790 N N . SER A 1 221 ? 2.802 17.870 -23.540 1.00 61.22 221 SER A N 1
ATOM 1791 C CA . SER A 1 221 ? 3.427 19.011 -24.216 1.00 61.22 221 SER A CA 1
ATOM 1792 C C . SER A 1 221 ? 2.483 19.733 -25.172 1.00 61.22 221 SER A C 1
ATOM 1794 O O . SER A 1 221 ? 2.757 20.866 -25.536 1.00 61.22 221 SER A O 1
ATOM 1796 N N . ALA A 1 222 ? 1.363 19.111 -25.555 1.00 57.44 222 ALA A N 1
ATOM 1797 C CA . ALA A 1 222 ? 0.269 19.805 -26.234 1.00 57.44 222 ALA A CA 1
ATOM 1798 C C . ALA A 1 222 ? -0.461 20.806 -25.310 1.00 57.44 222 ALA A C 1
ATOM 1800 O O . ALA A 1 222 ? -1.233 21.622 -25.796 1.00 57.44 222 ALA A O 1
ATOM 1801 N N . HIS A 1 223 ? -0.216 20.747 -23.992 1.00 52.66 223 HIS A N 1
ATOM 1802 C CA . HIS A 1 223 ? -0.911 21.541 -22.976 1.00 52.66 223 HIS A CA 1
ATOM 1803 C C . HIS A 1 223 ? -0.021 22.548 -22.225 1.00 52.66 223 HIS A C 1
ATOM 1805 O O . HIS A 1 223 ? -0.557 23.417 -21.542 1.00 52.66 223 HIS A O 1
ATOM 1811 N N . TYR A 1 224 ? 1.311 22.458 -22.334 1.00 49.25 224 TYR A N 1
ATOM 1812 C CA . TYR A 1 224 ? 2.249 23.306 -21.587 1.00 49.25 224 TYR A CA 1
ATOM 1813 C C . TYR A 1 224 ? 3.391 23.806 -22.475 1.00 49.25 224 TYR A C 1
ATOM 1815 O O . TYR A 1 224 ? 4.317 23.059 -22.802 1.00 49.25 224 TYR A O 1
ATOM 1823 N N . ASP A 1 225 ? 3.335 25.092 -22.821 1.00 49.50 225 ASP A N 1
ATOM 1824 C CA . ASP A 1 225 ? 4.323 25.766 -23.658 1.00 49.50 225 ASP A CA 1
ATOM 1825 C C . ASP A 1 225 ? 5.571 26.214 -22.872 1.00 49.50 225 ASP A C 1
ATOM 1827 O O . ASP A 1 225 ? 5.492 26.735 -21.760 1.00 49.50 225 ASP A O 1
ATOM 1831 N N . SER A 1 226 ? 6.733 26.035 -23.510 1.00 49.88 226 SER A N 1
ATOM 1832 C CA . SER A 1 226 ? 8.089 26.572 -23.243 1.00 49.88 226 SER A CA 1
ATOM 1833 C C . SER A 1 226 ? 8.764 26.424 -21.857 1.00 49.88 226 SER A C 1
ATOM 1835 O O . SER A 1 226 ? 9.965 26.150 -21.823 1.00 49.88 226 SER A O 1
ATOM 1837 N N . LEU A 1 227 ? 8.062 26.518 -20.723 1.00 45.25 227 LEU A N 1
ATOM 1838 C CA . LEU A 1 227 ? 8.665 26.565 -19.373 1.00 45.25 227 LEU A CA 1
ATOM 1839 C C . LEU A 1 227 ? 9.127 25.206 -18.822 1.00 45.25 227 LEU A C 1
ATOM 1841 O O . LEU A 1 227 ? 9.901 25.144 -17.870 1.00 45.25 227 LEU A O 1
ATOM 1845 N N . SER A 1 228 ? 8.696 24.104 -19.433 1.00 56.38 228 SER A N 1
ATOM 1846 C CA . SER A 1 228 ? 8.958 22.756 -18.924 1.00 56.38 228 SER A CA 1
ATOM 1847 C C . SER A 1 228 ? 10.231 22.111 -19.503 1.00 56.38 228 SER A C 1
ATOM 1849 O O . SER A 1 228 ? 10.835 21.238 -18.878 1.00 56.38 228 SER A O 1
ATOM 1851 N N . ARG A 1 229 ? 10.720 22.579 -20.664 1.00 55.19 229 ARG A N 1
ATOM 1852 C CA . ARG A 1 229 ? 11.835 21.947 -21.404 1.00 55.19 229 ARG A CA 1
ATOM 1853 C C . ARG A 1 229 ? 13.173 21.930 -20.644 1.00 55.19 229 ARG A C 1
ATOM 1855 O O . ARG A 1 229 ? 13.927 20.971 -20.791 1.00 55.19 229 ARG A O 1
ATOM 1862 N N . SER A 1 230 ? 13.469 22.936 -19.816 1.00 56.84 230 SER A N 1
ATOM 1863 C CA . SER A 1 230 ? 14.735 23.035 -19.062 1.00 56.84 230 SER A CA 1
ATOM 1864 C C . SER A 1 230 ? 14.806 22.072 -17.867 1.00 56.84 230 SER A C 1
ATOM 1866 O O . SER A 1 230 ? 15.839 21.438 -17.642 1.00 56.84 230 SER A O 1
ATOM 1868 N N . GLY A 1 231 ? 13.698 21.893 -17.139 1.00 57.62 231 GLY A N 1
ATOM 1869 C CA . GLY A 1 231 ? 13.572 20.875 -16.090 1.00 57.62 231 GLY A CA 1
ATOM 1870 C C . GLY A 1 231 ? 13.661 19.454 -16.654 1.00 57.62 231 GLY A C 1
ATOM 1871 O O . GLY A 1 231 ? 14.305 18.587 -16.066 1.00 57.62 231 GLY A O 1
ATOM 1872 N N . PHE A 1 232 ? 13.107 19.228 -17.848 1.00 62.16 232 PHE A N 1
ATOM 1873 C CA . PHE A 1 232 ? 13.174 17.930 -18.522 1.00 62.16 232 PHE A CA 1
ATOM 1874 C C . PHE A 1 232 ? 14.555 17.588 -19.072 1.00 62.16 232 PHE A C 1
ATOM 1876 O O . PHE A 1 232 ? 14.979 16.442 -18.940 1.00 62.16 232 PHE A O 1
ATOM 1883 N N . ALA A 1 233 ? 15.285 18.557 -19.632 1.00 60.62 233 ALA A N 1
ATOM 1884 C CA . ALA A 1 233 ? 16.674 18.343 -20.036 1.00 60.62 233 ALA A CA 1
ATOM 1885 C C . ALA A 1 233 ? 17.529 17.878 -18.844 1.00 60.62 233 ALA A C 1
ATOM 1887 O O . ALA A 1 233 ? 18.330 16.956 -18.985 1.00 60.62 233 ALA A O 1
ATOM 1888 N N . ARG A 1 234 ? 17.278 18.432 -17.648 1.00 60.41 234 ARG A N 1
ATOM 1889 C CA . ARG A 1 234 ? 17.906 17.969 -16.402 1.00 60.41 234 ARG A CA 1
ATOM 1890 C C . ARG A 1 234 ? 17.503 16.534 -16.052 1.00 60.41 234 ARG A C 1
ATOM 1892 O O . ARG A 1 234 ? 18.386 15.714 -15.827 1.00 60.41 234 ARG A O 1
ATOM 1899 N N . ILE A 1 235 ? 16.211 16.196 -16.078 1.00 62.28 235 ILE A N 1
ATOM 1900 C CA . ILE A 1 235 ? 15.731 14.825 -15.800 1.00 62.28 235 ILE A CA 1
ATOM 1901 C C . ILE A 1 235 ? 16.341 13.810 -16.777 1.00 62.28 235 ILE A C 1
ATOM 1903 O O . ILE A 1 235 ? 16.823 12.770 -16.347 1.00 62.28 235 ILE A O 1
ATOM 1907 N N . LEU A 1 236 ? 16.370 14.105 -18.078 1.00 61.88 236 LEU A N 1
ATOM 1908 C CA . LEU A 1 236 ? 16.944 13.210 -19.087 1.00 61.88 236 LEU A CA 1
ATOM 1909 C C . LEU A 1 236 ? 18.475 13.111 -18.981 1.00 61.88 236 LEU A C 1
ATOM 1911 O O . LEU A 1 236 ? 19.024 12.030 -19.209 1.00 61.88 236 LEU A O 1
ATOM 1915 N N . SER A 1 237 ? 19.161 14.191 -18.586 1.00 60.34 237 SER A N 1
ATOM 1916 C CA . SER A 1 237 ? 20.615 14.169 -18.362 1.00 60.34 237 SER A CA 1
ATOM 1917 C C . SER A 1 237 ? 21.037 13.253 -17.211 1.00 60.34 237 SER A C 1
ATOM 1919 O O . SER A 1 237 ? 22.112 12.674 -17.279 1.00 60.34 237 SER A O 1
ATOM 1921 N N . PHE A 1 238 ? 20.173 13.024 -16.211 1.00 57.62 238 PHE A N 1
ATOM 1922 C CA . PHE A 1 238 ? 20.447 12.072 -15.124 1.00 57.62 238 PHE A CA 1
ATOM 1923 C C . PHE A 1 238 ? 20.512 10.607 -15.584 1.00 57.62 238 PHE A C 1
ATOM 1925 O O . PHE A 1 238 ? 21.005 9.760 -14.844 1.00 57.62 238 PHE A O 1
ATOM 1932 N N . PHE A 1 239 ? 20.012 10.294 -16.783 1.00 57.19 239 PHE A N 1
ATOM 1933 C CA . PHE A 1 239 ? 19.953 8.932 -17.324 1.00 57.19 239 PHE A CA 1
ATOM 1934 C C . PHE A 1 239 ? 20.782 8.754 -18.607 1.00 57.19 239 PHE A C 1
ATOM 1936 O O . PHE A 1 239 ? 20.527 7.817 -19.373 1.00 57.19 239 PHE A O 1
ATOM 1943 N N . SER A 1 240 ? 21.711 9.682 -18.866 1.00 53.59 240 SER A N 1
ATOM 1944 C CA . SER A 1 240 ? 22.650 9.662 -19.998 1.00 53.59 240 SER A CA 1
ATOM 1945 C C . SER A 1 240 ? 23.933 8.942 -19.625 1.00 53.59 240 SER A C 1
ATOM 1947 O O . SER A 1 240 ? 24.331 8.088 -20.445 1.00 53.59 240 SER A O 1
#

Radius of gyration: 21.85 Å; chains: 1; bounding box: 58×44×60 Å

Foldseek 3Di:
DDPPPDPPDPLVNVLVVQQPDAFVVLLVQLVPDVVSVVSCLVCVVSHDAHEDAAQEWEWEDDQKTKIWGFDDPDPPDPDDDDGDTPDIDIGGPVCCVSRVLRRHYAYEYLEYEYEYQEQDQVNLVSCLRRHDAQDQGEYEYAHADADYDLVSQQSNCVSRVHQAYEYAANYDPVSLALSRHDPNHLVHYWYYHDPVCPPGIDRDALVRSVRSLVVNCVVCVVPDPDPCVVVVVVVNVVRD

Sequence (240 aa):
MNYLEGFPFPNELLLIIMCNLEGPDVRSLGNTCRRLRRFILSNKSKLRRPQLLWKEAHILFGRKIVLSRAVVPDSSGKRRRNSKVATQWEFTDQLFLEDFVNLFFELAPEILFLKCKDLDSRLSEVLRICVGDLSAKTLAIEMDKCSLDEDALRSLLRHFEPSSLHLTGHFDRSILSDKVLPLSCLFSVLIGVNRADVETRTKISGITVRKIVNNWFRRHSAHYDSLSRSGFARILSFFS

InterPro domains:
  IPR001810 F-box domain [PF00646] (10-46)
  IPR001810 F-box domain [SM00256] (9-49)
  IPR036047 F-box-like domain superfamily [SSF81383] (9-54)